Protein AF-A0A7R9BW53-F1 (afdb_monomer_lite)

Sequence (236 aa):
MSRKEDEISQADAEANSGGFPFEAQPAFRPDNIDGVDYWVLTAYFVDPAQVCVGRTSEEFDEFGTGTGLFIVTGPGAMDYDAIPSKQEDAELSEWVYGRCFVSMGEWTIVGTQQWLFGAPRCPKAVIAPDTFKYARERRLPKTPASSGDHFWYRVSPDLDCNEFFPAFLLYNQGELTGFGWAVQGIYESDHVEYPPSFVLNLFMNPVPTCLPGLVDTIGVTTQHIYFNADLFNVIC

Foldseek 3Di:
DDDDPDDQAPVNVCVQLVNQPLVLFFQWDWDADPNGTDTDWDKAQEQLVCLLVDDDPVCCLVAPRHDFIWTARHNDLNRIDTDDQFPVVCVVDQWAWAAWDPPPCVLDDPPPPPPPPSRDPHDDDDDDDDDDDDHDDPPDDDDDAATWGKIAGNDDQADDPSHGHQKIFTDAPGGTFWIKGKGRGDDDDSFKDWDQLVCSNNRGVPDHNPPNVSCVPGTIIMGIGGPDPPSNRHHD

Radius of gyration: 18.38 Å; chains: 1; bounding box: 43×44×42 Å

pLDDT: mean 73.12, std 22.07, range [27.66, 96.0]

Organism: NCBI:txid399045

Secondary structure (DSSP, 8-state):
-PPP-----HHHHHHHTTS--GGG-TT-EEEEETTEEEEE--EESS-HHHHTT---HHHHHHHTT-S--EEE-SSSTT-EEEPPSBHHHHTTTTEEE----TTTT-S----------S----TT---------PPP------------EEEEET--TT--GGG--SEEEEEETTEEEEEEEEEES----TT-B---GGGGGGT-SSPPTTHHHHHHHT-EEEEEEES-S-GGG---

Structure (mmCIF, N/CA/C/O backbone):
data_AF-A0A7R9BW53-F1
#
_entry.id   AF-A0A7R9BW53-F1
#
loop_
_atom_site.group_PDB
_atom_site.id
_atom_site.type_symbol
_atom_site.label_atom_id
_atom_site.label_alt_id
_atom_site.label_comp_id
_atom_site.label_asym_id
_atom_site.label_entity_id
_atom_site.label_seq_id
_atom_site.pdbx_PDB_ins_code
_atom_site.Cartn_x
_atom_site.Cartn_y
_atom_site.Cartn_z
_atom_site.occupancy
_atom_site.B_iso_or_equiv
_atom_site.auth_seq_id
_atom_site.auth_comp_id
_atom_site.auth_asym_id
_atom_site.auth_atom_id
_atom_site.pdbx_PDB_model_num
ATOM 1 N N . MET A 1 1 ? -23.591 -22.043 -12.660 1.00 32.19 1 MET A N 1
ATOM 2 C CA . MET A 1 1 ? -22.360 -22.552 -13.294 1.00 32.19 1 MET A CA 1
ATOM 3 C C . MET A 1 1 ? -21.231 -22.083 -12.399 1.00 32.19 1 MET A C 1
ATOM 5 O O . MET A 1 1 ? -20.971 -20.891 -12.382 1.00 32.19 1 MET A O 1
ATOM 9 N N . SER A 1 2 ? -20.714 -22.950 -11.528 1.00 30.28 2 SER A N 1
ATOM 10 C CA . SER A 1 2 ? -19.665 -22.569 -10.576 1.00 30.28 2 SER A CA 1
ATOM 11 C C . SER A 1 2 ? -18.360 -22.367 -11.339 1.00 30.28 2 SER A C 1
ATOM 13 O O . SER A 1 2 ? -17.872 -23.316 -11.956 1.00 30.28 2 SER A O 1
ATOM 15 N N . ARG A 1 3 ? -17.820 -21.145 -11.318 1.00 32.09 3 ARG A N 1
ATOM 16 C CA . ARG A 1 3 ? -16.419 -20.907 -11.678 1.00 32.09 3 ARG A CA 1
ATOM 17 C C . ARG A 1 3 ? -15.604 -21.697 -10.646 1.00 32.09 3 ARG A C 1
ATOM 19 O O . ARG A 1 3 ? -15.870 -21.563 -9.454 1.00 32.09 3 ARG A O 1
ATOM 26 N N . LYS A 1 4 ? -14.729 -22.598 -11.096 1.00 32.16 4 LYS A N 1
ATOM 27 C CA . LYS A 1 4 ? -13.703 -23.129 -10.200 1.00 32.16 4 LYS A CA 1
ATOM 28 C C . LYS A 1 4 ? -12.760 -21.972 -9.911 1.00 32.16 4 LYS A C 1
ATOM 30 O O . LYS A 1 4 ? -12.360 -21.279 -10.842 1.00 32.16 4 LYS A O 1
ATOM 35 N N . GLU A 1 5 ? -12.463 -21.757 -8.645 1.00 41.81 5 GLU A N 1
ATOM 36 C CA . GLU A 1 5 ? -11.227 -21.092 -8.264 1.00 41.81 5 GLU A CA 1
ATOM 37 C C . GLU A 1 5 ? -10.151 -22.146 -8.531 1.00 41.81 5 GLU A C 1
ATOM 39 O O . GLU A 1 5 ? -10.094 -23.165 -7.843 1.00 41.81 5 GLU A O 1
ATOM 44 N N . ASP A 1 6 ? -9.440 -22.004 -9.650 1.00 46.53 6 ASP A N 1
ATOM 45 C CA . ASP A 1 6 ? -8.357 -22.920 -9.991 1.00 46.53 6 ASP A CA 1
ATOM 46 C C . ASP A 1 6 ? -7.170 -22.593 -9.066 1.00 46.53 6 ASP A C 1
ATOM 48 O O . ASP A 1 6 ? -6.741 -21.443 -8.978 1.00 46.53 6 ASP A O 1
ATOM 52 N N . GLU A 1 7 ? -6.699 -23.595 -8.320 1.00 52.03 7 GLU A N 1
ATOM 53 C CA . GLU A 1 7 ? -5.647 -23.456 -7.304 1.00 52.03 7 GLU A CA 1
ATOM 54 C C . GLU A 1 7 ? -4.339 -22.973 -7.955 1.00 52.03 7 GLU A C 1
ATOM 56 O O . GLU A 1 7 ? -3.686 -23.725 -8.680 1.00 52.03 7 GLU A O 1
ATOM 61 N N . ILE A 1 8 ? -3.948 -21.719 -7.700 1.00 55.69 8 ILE A N 1
ATOM 62 C CA . ILE A 1 8 ? -2.666 -21.165 -8.156 1.00 55.69 8 ILE A CA 1
ATOM 63 C C . ILE A 1 8 ? -1.561 -21.788 -7.302 1.00 55.69 8 ILE A C 1
ATOM 65 O O . ILE A 1 8 ? -1.517 -21.569 -6.091 1.00 55.69 8 ILE A O 1
ATOM 69 N N . SER A 1 9 ? -0.662 -22.566 -7.911 1.00 56.19 9 SER A N 1
ATOM 70 C CA . SER A 1 9 ? 0.441 -23.175 -7.167 1.00 56.19 9 SER A CA 1
ATOM 71 C C . SER A 1 9 ? 1.561 -22.166 -6.897 1.00 56.19 9 SER A C 1
ATOM 73 O O . SER A 1 9 ? 1.724 -21.184 -7.624 1.00 56.19 9 SER A O 1
ATOM 75 N N . GLN A 1 10 ? 2.401 -22.436 -5.892 1.00 56.34 10 GLN A N 1
ATOM 76 C CA . GLN A 1 10 ? 3.596 -21.628 -5.617 1.00 56.34 10 GL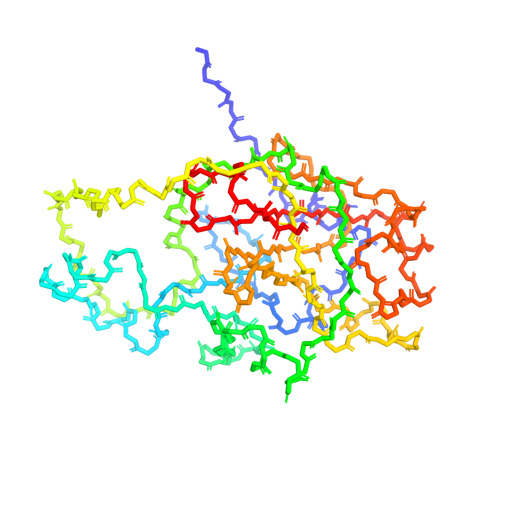N A CA 1
ATOM 77 C C . GLN A 1 10 ? 4.492 -21.473 -6.863 1.00 56.34 10 GLN A C 1
ATOM 79 O O . GLN A 1 10 ? 5.020 -20.393 -7.107 1.00 56.34 10 GLN A O 1
ATOM 84 N N . ALA A 1 11 ? 4.614 -22.518 -7.691 1.00 53.56 11 ALA A N 1
ATOM 85 C CA . ALA A 1 11 ? 5.400 -22.468 -8.924 1.00 53.56 11 ALA A CA 1
ATOM 86 C C . ALA A 1 11 ? 4.791 -21.524 -9.979 1.00 53.56 11 ALA A C 1
ATOM 88 O O . ALA A 1 11 ? 5.530 -20.871 -10.714 1.00 53.56 11 ALA A O 1
ATOM 89 N N . ASP A 1 12 ? 3.460 -21.415 -10.032 1.00 56.41 12 ASP A N 1
ATOM 90 C CA . ASP A 1 12 ? 2.772 -20.453 -10.898 1.00 56.41 12 ASP A CA 1
ATOM 91 C C . ASP A 1 12 ? 2.936 -19.027 -10.354 1.00 56.41 12 ASP A C 1
ATOM 93 O O . ASP A 1 12 ? 3.196 -18.103 -11.119 1.00 56.41 12 ASP A O 1
ATOM 97 N N . ALA A 1 13 ? 2.871 -18.839 -9.030 1.00 58.91 13 ALA A N 1
ATOM 98 C CA . ALA A 1 13 ? 3.135 -17.551 -8.389 1.00 58.91 13 ALA A CA 1
ATOM 99 C C . ALA A 1 13 ? 4.585 -17.070 -8.607 1.00 58.91 13 ALA A C 1
ATOM 101 O O . ALA A 1 13 ? 4.795 -15.896 -8.895 1.00 58.91 13 ALA A O 1
ATOM 102 N N . GLU A 1 14 ? 5.578 -17.962 -8.538 1.00 60.19 14 GLU A N 1
ATOM 103 C CA . GLU A 1 14 ? 6.994 -17.663 -8.813 1.00 60.19 14 GLU A CA 1
ATOM 104 C C . GLU A 1 14 ? 7.270 -17.389 -10.301 1.00 60.19 14 GLU A C 1
ATOM 106 O O . GLU A 1 14 ? 8.070 -16.511 -10.635 1.00 60.19 14 GLU A O 1
ATOM 111 N N . ALA A 1 15 ? 6.588 -18.094 -11.210 1.00 57.28 15 ALA A N 1
ATOM 112 C CA . ALA A 1 15 ? 6.654 -17.811 -12.643 1.00 57.28 15 ALA A CA 1
ATOM 113 C C . ALA A 1 15 ? 6.022 -16.449 -12.982 1.00 57.28 15 ALA A C 1
ATOM 115 O O . ALA A 1 15 ? 6.601 -15.668 -13.739 1.00 57.28 15 ALA A O 1
ATOM 116 N N . ASN A 1 16 ? 4.872 -16.142 -12.376 1.00 59.84 16 ASN A N 1
ATOM 117 C CA . ASN A 1 16 ? 4.137 -14.891 -12.566 1.00 59.84 16 ASN A CA 1
ATOM 118 C C . ASN A 1 16 ? 4.803 -13.688 -11.876 1.00 59.84 16 ASN A C 1
ATOM 120 O O . ASN A 1 16 ? 4.618 -12.559 -12.330 1.00 59.84 16 ASN A O 1
ATOM 124 N N . SER A 1 17 ? 5.608 -13.911 -10.828 1.00 61.62 17 SER A N 1
ATOM 125 C CA . SER A 1 17 ? 6.412 -12.875 -10.160 1.00 61.62 17 SER A CA 1
ATOM 126 C C . SER A 1 17 ? 7.705 -12.515 -10.899 1.00 61.62 17 SER A C 1
ATOM 128 O O . SER A 1 17 ? 8.419 -11.604 -10.482 1.00 61.62 17 SER A O 1
ATOM 130 N N . GLY A 1 18 ? 8.055 -13.247 -11.964 1.00 64.81 18 GLY A N 1
ATOM 131 C CA . GLY A 1 18 ? 9.336 -13.093 -12.654 1.00 64.81 18 GLY A CA 1
ATOM 132 C C . GLY A 1 18 ? 10.552 -13.479 -11.800 1.00 64.81 18 GLY A C 1
ATOM 133 O O . GLY A 1 18 ? 11.666 -13.056 -12.111 1.00 64.81 18 GLY A O 1
ATOM 134 N N . GLY A 1 19 ? 10.357 -14.263 -10.732 1.00 69.88 19 GLY A N 1
ATOM 135 C CA . GLY A 1 19 ? 11.402 -14.598 -9.762 1.00 69.88 19 GLY A CA 1
ATOM 136 C C . GLY A 1 19 ? 11.638 -13.527 -8.690 1.00 69.88 19 GLY A C 1
ATOM 137 O O . GLY A 1 19 ? 12.756 -13.413 -8.187 1.00 69.88 19 GLY A O 1
ATOM 138 N N . PHE A 1 20 ? 10.615 -12.736 -8.347 1.00 76.44 20 PHE A N 1
ATOM 139 C CA . PHE A 1 20 ? 10.688 -11.739 -7.276 1.00 76.44 20 PHE A CA 1
ATOM 140 C C . PHE A 1 20 ? 11.139 -12.361 -5.936 1.00 76.44 20 PHE A C 1
ATOM 142 O O . PHE A 1 20 ? 10.546 -13.353 -5.498 1.00 76.44 20 PHE A O 1
ATOM 149 N N . PRO A 1 21 ? 12.152 -11.798 -5.246 1.00 79.88 21 PRO A N 1
ATOM 150 C CA . PRO A 1 21 ? 12.660 -12.358 -4.000 1.00 79.88 21 PRO A CA 1
ATOM 151 C C . PRO A 1 21 ? 11.761 -11.981 -2.813 1.00 79.88 21 PRO A C 1
ATOM 153 O O . PRO A 1 21 ? 12.104 -11.110 -2.017 1.00 79.88 21 PRO A O 1
ATOM 156 N N . PHE A 1 22 ? 10.624 -12.667 -2.658 1.00 83.38 22 PHE A N 1
ATOM 157 C CA . PHE A 1 22 ? 9.695 -12.458 -1.537 1.00 83.38 22 PHE A CA 1
ATOM 158 C C . PHE A 1 22 ? 10.392 -12.500 -0.162 1.00 83.38 22 PHE A C 1
ATOM 160 O O . PHE A 1 22 ? 10.114 -11.662 0.687 1.00 83.38 22 PHE A O 1
ATOM 167 N N . GLU A 1 23 ? 11.366 -13.400 0.030 1.00 82.19 23 GLU A N 1
ATOM 168 C CA . GLU A 1 23 ? 12.185 -13.493 1.254 1.00 82.19 23 GLU A CA 1
ATOM 169 C C . GLU A 1 23 ? 13.008 -12.229 1.565 1.00 82.19 23 GLU A C 1
ATOM 171 O O . GLU A 1 23 ? 13.341 -11.983 2.725 1.00 82.19 23 GLU A O 1
ATOM 176 N N . ALA A 1 24 ? 13.352 -11.427 0.551 1.00 81.75 24 ALA A N 1
ATOM 177 C CA . ALA A 1 24 ? 14.085 -10.174 0.726 1.00 81.75 24 ALA A CA 1
ATOM 178 C C . ALA A 1 24 ? 13.178 -9.008 1.156 1.00 81.75 24 ALA A C 1
ATOM 180 O O . ALA A 1 24 ? 13.691 -7.979 1.593 1.00 81.75 24 ALA A O 1
ATOM 181 N N . GLN A 1 25 ? 11.851 -9.165 1.066 1.00 85.75 25 GLN A N 1
ATOM 182 C CA . GLN A 1 25 ? 10.865 -8.172 1.483 1.00 85.75 25 GLN A CA 1
ATOM 183 C C . GLN A 1 25 ? 10.149 -8.602 2.774 1.00 85.75 25 GLN A C 1
ATOM 185 O O . GLN A 1 25 ? 9.216 -9.403 2.712 1.00 85.75 25 GLN A O 1
ATOM 190 N N . PRO A 1 26 ? 10.489 -8.024 3.946 1.00 84.81 26 PRO A N 1
ATOM 191 C CA . PRO A 1 26 ? 9.936 -8.448 5.238 1.00 84.81 26 PRO A CA 1
ATOM 192 C C . PRO A 1 26 ? 8.413 -8.307 5.401 1.00 84.81 26 PRO A C 1
ATOM 194 O O . PRO A 1 26 ? 7.851 -8.852 6.351 1.00 84.81 26 PRO A O 1
ATOM 197 N N . ALA A 1 27 ? 7.752 -7.576 4.497 1.00 88.44 27 ALA A N 1
ATOM 198 C CA . ALA A 1 27 ? 6.298 -7.467 4.424 1.00 88.44 27 ALA A CA 1
ATOM 199 C C . ALA A 1 27 ? 5.620 -8.782 3.997 1.00 88.44 27 ALA A C 1
ATOM 201 O O . ALA A 1 27 ? 4.517 -9.080 4.458 1.00 88.44 27 ALA A O 1
ATOM 202 N N . PHE A 1 28 ? 6.269 -9.565 3.125 1.00 88.88 28 PHE A N 1
ATOM 203 C CA . PHE A 1 28 ? 5.760 -10.861 2.688 1.00 88.88 28 PHE A CA 1
ATOM 204 C C . PHE A 1 28 ? 6.102 -11.932 3.717 1.00 88.88 28 PHE A C 1
ATOM 206 O O . PHE A 1 28 ? 7.237 -12.047 4.183 1.00 88.88 28 PHE A O 1
ATOM 213 N N . ARG A 1 29 ? 5.115 -12.760 4.053 1.00 86.25 29 ARG A N 1
ATOM 214 C CA . ARG A 1 29 ? 5.291 -13.891 4.968 1.00 86.25 29 ARG A CA 1
ATOM 215 C C . ARG A 1 29 ? 4.870 -15.191 4.297 1.00 86.25 29 ARG A C 1
ATOM 217 O O . ARG A 1 29 ? 3.878 -15.177 3.572 1.00 86.25 29 ARG A O 1
ATOM 224 N N . PRO A 1 30 ? 5.564 -16.311 4.550 1.00 86.12 30 PRO A N 1
ATOM 225 C CA . PRO A 1 30 ? 5.071 -17.611 4.139 1.00 86.12 30 PRO A CA 1
ATOM 226 C C . PRO A 1 30 ? 3.923 -18.022 5.072 1.00 86.12 30 PRO A C 1
ATOM 228 O O . PRO A 1 30 ? 4.077 -18.003 6.299 1.00 86.12 30 PRO A O 1
ATOM 231 N N . ASP A 1 31 ? 2.790 -18.421 4.506 1.00 83.31 31 ASP A N 1
ATOM 232 C CA . ASP A 1 31 ? 1.700 -19.076 5.234 1.00 83.31 31 ASP A CA 1
ATOM 233 C C . ASP A 1 31 ? 1.175 -20.279 4.443 1.00 83.31 31 ASP A C 1
ATOM 235 O O . ASP A 1 31 ? 1.330 -20.343 3.225 1.00 83.31 31 ASP A O 1
ATOM 239 N N . ASN A 1 32 ? 0.561 -21.241 5.133 1.00 83.94 32 ASN A N 1
ATOM 240 C CA . ASN A 1 32 ? -0.005 -22.437 4.508 1.00 83.94 32 ASN A CA 1
ATOM 241 C C . ASN A 1 32 ? -1.531 -22.396 4.634 1.00 83.94 32 ASN A C 1
ATOM 243 O O . ASN A 1 32 ? -2.068 -22.514 5.739 1.00 83.94 32 ASN A O 1
ATOM 247 N N . ILE A 1 33 ? -2.221 -22.222 3.508 1.00 77.69 33 ILE A N 1
ATOM 248 C CA . ILE A 1 33 ? -3.682 -22.134 3.439 1.00 77.69 33 ILE A CA 1
ATOM 249 C C . ILE A 1 33 ? -4.179 -23.380 2.704 1.00 77.69 33 ILE A C 1
ATOM 251 O O . ILE A 1 33 ? -3.806 -23.635 1.562 1.00 77.69 33 ILE A O 1
ATOM 255 N N . ASP A 1 34 ? -4.969 -24.197 3.405 1.00 85.75 34 ASP A N 1
ATOM 256 C CA . ASP A 1 34 ? -5.530 -25.471 2.929 1.00 85.75 34 ASP A CA 1
ATOM 257 C C . ASP A 1 34 ? -4.513 -26.455 2.305 1.00 85.75 34 ASP A C 1
ATOM 259 O O . ASP A 1 34 ? -4.849 -27.294 1.470 1.00 85.75 34 ASP A O 1
ATOM 263 N N . GLY A 1 35 ? -3.261 -26.417 2.778 1.00 81.94 35 GLY A N 1
ATOM 264 C CA . GLY A 1 35 ? -2.182 -27.296 2.323 1.00 81.94 35 GLY A CA 1
ATOM 265 C C . GLY A 1 35 ? -1.323 -26.722 1.196 1.00 81.94 35 GLY A C 1
ATOM 266 O O . GLY A 1 35 ? -0.336 -27.361 0.833 1.00 81.94 35 GLY A O 1
ATOM 267 N N . VAL A 1 36 ? -1.642 -25.529 0.688 1.00 79.00 36 VAL A N 1
ATOM 268 C CA . VAL A 1 36 ? -0.843 -24.798 -0.305 1.00 79.00 36 VAL A CA 1
ATOM 269 C C . VAL A 1 36 ? -0.054 -23.688 0.392 1.00 79.00 36 VAL A C 1
ATOM 271 O O . VAL A 1 36 ? -0.600 -22.955 1.218 1.00 79.00 36 VAL A O 1
ATOM 274 N N . ASP A 1 37 ? 1.237 -23.581 0.076 1.00 82.50 37 ASP A N 1
ATOM 275 C CA . ASP A 1 37 ? 2.114 -22.527 0.592 1.00 82.50 37 ASP A CA 1
ATOM 276 C C . ASP A 1 37 ? 1.972 -21.246 -0.250 1.00 82.50 37 ASP A C 1
ATOM 278 O O . ASP A 1 37 ? 2.066 -21.278 -1.479 1.00 82.50 37 ASP A O 1
ATOM 282 N N . TYR A 1 38 ? 1.759 -20.115 0.424 1.00 82.56 38 TYR A N 1
ATOM 283 C CA . TYR A 1 38 ? 1.559 -18.793 -0.170 1.00 82.56 38 TYR A CA 1
ATOM 284 C C . TYR A 1 38 ? 2.486 -17.751 0.455 1.00 82.56 38 TYR A C 1
ATOM 286 O O . TYR A 1 38 ? 2.777 -17.792 1.651 1.00 82.56 38 TYR A O 1
ATOM 294 N N . TRP A 1 39 ? 2.857 -16.745 -0.338 1.00 86.25 39 TRP A N 1
ATOM 295 C CA . TRP A 1 39 ? 3.400 -15.485 0.166 1.00 86.25 39 TRP A CA 1
ATOM 296 C C . TRP A 1 39 ? 2.255 -14.507 0.424 1.00 86.25 39 TRP A C 1
ATOM 298 O O . TRP A 1 39 ? 1.584 -14.071 -0.510 1.00 86.25 39 TRP A O 1
ATOM 308 N N . VAL A 1 40 ? 2.023 -14.168 1.692 1.00 86.75 40 VAL A N 1
ATOM 309 C CA . VAL A 1 40 ? 0.925 -13.291 2.116 1.00 86.75 40 VAL A CA 1
ATOM 310 C C . VAL A 1 40 ? 1.432 -11.913 2.529 1.00 86.75 40 VAL A C 1
ATOM 312 O O . VAL A 1 40 ? 2.448 -11.785 3.215 1.00 86.75 40 VAL A O 1
ATOM 315 N N . LEU A 1 41 ? 0.680 -10.883 2.140 1.00 90.38 41 LEU A N 1
ATOM 316 C CA . LEU A 1 41 ? 0.729 -9.546 2.731 1.00 90.38 41 LEU A CA 1
ATOM 317 C C . LEU A 1 41 ? -0.410 -9.429 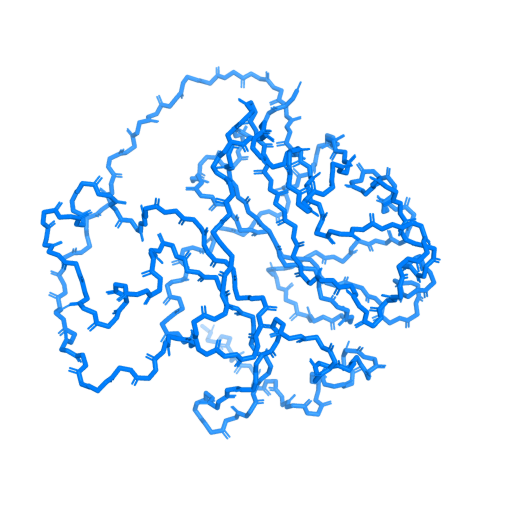3.742 1.00 90.38 41 LEU A C 1
ATOM 319 O O . LEU A 1 41 ? -1.476 -10.017 3.555 1.00 90.38 41 LEU A O 1
ATOM 323 N N . THR A 1 42 ? -0.204 -8.690 4.830 1.00 90.69 42 THR A N 1
ATOM 324 C CA . THR A 1 42 ? -1.211 -8.575 5.893 1.00 90.69 42 THR A CA 1
ATOM 325 C C . THR A 1 42 ? -1.421 -7.126 6.306 1.00 90.69 42 THR A C 1
ATOM 327 O O . THR A 1 42 ? -0.484 -6.424 6.688 1.00 90.69 42 THR A O 1
ATOM 330 N N . ALA A 1 43 ? -2.686 -6.713 6.269 1.00 92.62 43 ALA A N 1
ATOM 331 C CA . ALA A 1 43 ? -3.178 -5.472 6.841 1.00 92.62 43 ALA A CA 1
ATOM 332 C C . ALA A 1 43 ? -4.244 -5.798 7.895 1.00 92.62 43 ALA A C 1
ATOM 334 O O . ALA A 1 43 ? -5.107 -6.649 7.672 1.00 92.62 43 ALA A O 1
ATOM 335 N N . TYR A 1 44 ? -4.202 -5.111 9.032 1.00 91.56 44 TYR A N 1
ATOM 336 C CA . TYR A 1 44 ? -5.191 -5.219 10.097 1.00 91.56 44 TYR A CA 1
ATOM 337 C C . TYR A 1 44 ? -5.982 -3.920 10.211 1.00 91.56 44 TYR A C 1
ATOM 339 O O . TYR A 1 44 ? -5.418 -2.830 10.159 1.00 91.56 44 TYR A O 1
ATOM 347 N N . PHE A 1 45 ? -7.289 -4.047 10.436 1.00 90.69 45 PHE A N 1
ATOM 348 C CA . PHE A 1 45 ? -8.180 -2.910 10.696 1.00 90.69 45 PHE A CA 1
ATOM 349 C C . PHE A 1 45 ? -8.343 -2.596 12.193 1.00 90.69 45 PHE A C 1
ATOM 351 O O . PHE A 1 45 ? -8.976 -1.621 12.584 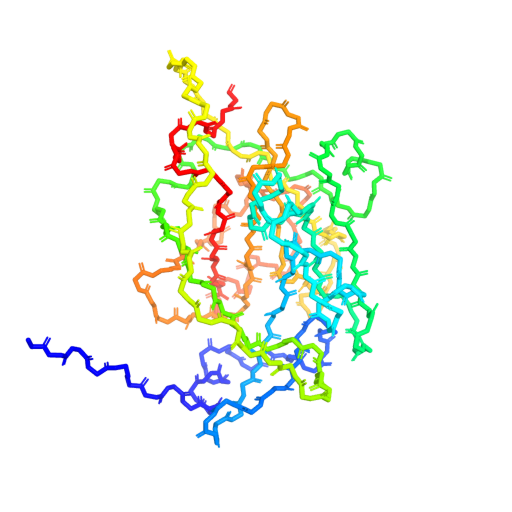1.00 90.69 45 PHE A O 1
ATOM 358 N N . VAL A 1 46 ? -7.766 -3.423 13.059 1.00 89.81 46 VAL A N 1
ATOM 359 C CA . VAL A 1 46 ? -7.684 -3.229 14.511 1.00 89.81 46 VAL A CA 1
ATOM 360 C C . VAL A 1 46 ? -6.232 -3.414 14.929 1.00 89.81 46 VAL A C 1
ATOM 362 O O . VAL A 1 46 ? -5.484 -4.077 14.213 1.00 89.81 46 VAL A O 1
ATOM 365 N N . ASP A 1 47 ? -5.844 -2.870 16.082 1.00 89.19 47 ASP A N 1
ATOM 366 C CA . ASP A 1 47 ? -4.510 -3.105 16.644 1.00 89.19 47 ASP A CA 1
ATOM 367 C C . ASP A 1 47 ? -4.245 -4.627 16.729 1.00 89.19 47 ASP A C 1
ATOM 369 O O . ASP A 1 47 ? -5.023 -5.337 17.382 1.00 89.19 47 ASP A O 1
ATOM 373 N N . PRO A 1 48 ? -3.185 -5.153 16.085 1.00 89.19 48 PRO A N 1
ATOM 374 C CA . PRO A 1 48 ? -2.829 -6.571 16.123 1.00 89.19 48 PRO A CA 1
ATOM 375 C C . PRO A 1 48 ? -2.721 -7.149 17.540 1.00 89.19 48 PRO A C 1
ATOM 377 O O . PRO A 1 48 ? -3.043 -8.321 17.744 1.00 89.19 48 PRO A O 1
ATOM 380 N N . ALA A 1 49 ? -2.379 -6.329 18.542 1.00 86.25 49 ALA A N 1
ATOM 381 C CA . ALA A 1 49 ? -2.373 -6.735 19.948 1.00 86.25 49 ALA A CA 1
ATOM 382 C C . ALA A 1 49 ? -3.763 -7.157 20.475 1.00 86.25 49 ALA A C 1
ATOM 384 O O . ALA A 1 49 ? -3.853 -7.975 21.392 1.00 86.25 49 ALA A O 1
ATOM 385 N N . GLN A 1 50 ? -4.849 -6.638 19.889 1.00 84.06 50 GLN A N 1
ATOM 386 C CA . GLN A 1 50 ? -6.233 -6.950 20.265 1.00 84.06 50 GLN A CA 1
ATOM 387 C C . GLN A 1 50 ? -6.831 -8.127 19.480 1.00 84.06 50 GLN A C 1
ATOM 389 O O . GLN A 1 50 ? -7.835 -8.693 19.909 1.00 84.06 50 GLN A O 1
ATOM 394 N N . VAL A 1 51 ? -6.225 -8.554 18.364 1.00 83.44 51 VAL A N 1
ATOM 395 C CA . VAL A 1 51 ? -6.797 -9.588 17.472 1.00 83.44 51 VAL A CA 1
ATOM 396 C C . VAL A 1 51 ? -7.066 -10.908 18.205 1.00 83.44 51 VAL A C 1
ATOM 398 O O . VAL A 1 51 ? -8.124 -11.504 18.016 1.00 83.44 51 VAL A O 1
ATOM 401 N N . CYS A 1 52 ? -6.163 -11.339 19.094 1.00 80.25 52 CYS A N 1
ATOM 402 C CA . CYS A 1 52 ? -6.364 -12.548 19.905 1.00 80.25 52 CYS A CA 1
ATOM 403 C C . CYS A 1 52 ? -7.186 -12.335 21.188 1.00 80.25 52 CYS A C 1
ATOM 405 O O . CYS A 1 52 ? -7.565 -13.319 21.822 1.00 80.25 52 CYS A O 1
ATOM 407 N N . VAL A 1 53 ? -7.442 -11.086 21.590 1.00 86.88 53 VAL A N 1
ATOM 408 C CA . VAL A 1 53 ? -8.308 -10.751 22.736 1.00 86.88 53 VAL A CA 1
ATOM 409 C C . VAL A 1 53 ? -9.774 -10.707 22.295 1.00 86.88 53 VAL A C 1
ATOM 411 O O . VAL A 1 53 ? -10.658 -11.144 23.031 1.00 86.88 53 VAL A O 1
ATOM 414 N N . GLY A 1 54 ? -10.019 -10.249 21.064 1.00 81.31 54 GLY A N 1
ATOM 415 C CA . GLY A 1 54 ? -11.350 -9.990 20.527 1.00 81.31 54 GLY A CA 1
ATOM 416 C C . GLY A 1 54 ? -11.877 -8.609 20.925 1.00 81.31 54 GLY A C 1
ATOM 417 O O . GLY A 1 54 ? -11.204 -7.837 21.602 1.00 81.31 54 GLY A O 1
ATOM 418 N N . ARG A 1 55 ? -13.098 -8.298 20.482 1.00 83.56 55 ARG A N 1
ATOM 419 C CA . ARG A 1 55 ? -13.830 -7.071 20.832 1.00 83.56 55 ARG A CA 1
ATOM 420 C C . ARG A 1 55 ? -15.187 -7.428 21.426 1.00 83.56 55 ARG A C 1
ATOM 422 O O . ARG A 1 55 ? -15.780 -8.441 21.054 1.00 83.56 55 ARG A O 1
ATOM 429 N N . THR A 1 56 ? -15.677 -6.592 22.331 1.00 88.94 56 THR A N 1
ATOM 430 C CA . THR A 1 56 ? -17.056 -6.641 22.829 1.00 88.94 56 THR A CA 1
ATOM 431 C C . THR A 1 56 ? -18.055 -6.258 21.734 1.00 88.94 56 THR A C 1
ATOM 433 O O . THR A 1 56 ? -17.703 -5.656 20.715 1.00 88.94 56 THR A O 1
ATOM 436 N N . SER A 1 57 ? -19.329 -6.596 21.944 1.00 87.94 57 SER A N 1
ATOM 437 C CA . SER A 1 57 ? -20.412 -6.201 21.036 1.00 87.94 57 SER A CA 1
ATOM 438 C C . SER A 1 57 ? -20.571 -4.681 20.976 1.00 87.94 57 SER A C 1
ATOM 440 O O . SER A 1 57 ? -20.877 -4.140 19.921 1.00 87.94 57 SER A O 1
ATOM 442 N N . GLU A 1 58 ? -20.332 -3.996 22.093 1.00 88.50 58 GLU A N 1
ATOM 443 C CA . GLU A 1 58 ? -20.351 -2.542 22.216 1.00 88.50 58 GLU A CA 1
ATOM 444 C C . GLU A 1 58 ? -19.224 -1.892 21.397 1.00 88.50 58 GLU A C 1
ATOM 446 O O . GLU A 1 58 ? -19.495 -0.999 20.599 1.00 88.50 58 GLU A O 1
ATOM 451 N N . GLU A 1 59 ? -17.985 -2.388 21.500 1.00 83.50 59 GLU A N 1
ATOM 452 C CA . GLU A 1 59 ? -16.854 -1.918 20.678 1.00 83.50 59 GLU A CA 1
ATOM 453 C C . GLU A 1 59 ? -17.046 -2.224 19.182 1.00 83.50 59 GLU A C 1
ATOM 455 O O . GLU A 1 59 ? -16.547 -1.493 18.324 1.00 83.50 59 GLU A O 1
ATOM 460 N N . PHE A 1 60 ? -17.760 -3.299 18.835 1.00 83.44 60 PHE A N 1
ATOM 461 C CA . PHE A 1 60 ? -18.131 -3.569 17.446 1.00 83.44 60 PHE A CA 1
ATOM 462 C C . PHE A 1 60 ? -19.243 -2.630 16.949 1.00 83.44 60 PHE A C 1
ATOM 464 O O . PHE A 1 60 ? -19.131 -2.096 15.849 1.00 83.44 60 PHE A O 1
ATOM 471 N N . ASP A 1 61 ? -20.292 -2.389 17.744 1.00 83.94 61 ASP A N 1
ATOM 472 C CA . ASP A 1 61 ? -21.371 -1.450 17.397 1.00 83.94 61 ASP A CA 1
ATOM 473 C C . ASP A 1 61 ? -20.854 0.017 17.335 1.00 83.94 61 ASP A C 1
ATOM 475 O O . ASP A 1 61 ? -21.417 0.820 16.585 1.00 83.94 61 ASP A O 1
ATOM 479 N N . GLU A 1 62 ? -19.783 0.373 18.066 1.00 85.06 62 GLU A N 1
ATOM 480 C CA . GLU A 1 62 ? -19.137 1.701 18.035 1.00 85.06 62 GLU A CA 1
ATOM 481 C C . GLU A 1 62 ? -18.122 1.866 16.886 1.00 85.06 62 GLU A C 1
ATOM 483 O O . GLU A 1 62 ? -18.218 2.829 16.121 1.00 85.06 62 GLU A O 1
ATOM 488 N N . PHE A 1 63 ? -17.169 0.936 16.738 1.00 79.31 63 PHE A N 1
ATOM 489 C CA . PHE A 1 63 ? -16.044 1.060 15.793 1.00 79.31 63 PHE A CA 1
ATOM 490 C C . PHE A 1 63 ? -16.213 0.240 14.500 1.00 79.31 63 PHE A C 1
ATOM 492 O O . PHE A 1 63 ? -15.391 0.318 13.591 1.00 79.31 63 PHE A O 1
ATOM 499 N N . GLY A 1 64 ? -17.271 -0.564 14.370 1.00 83.12 64 GLY A N 1
ATOM 500 C CA . GLY A 1 64 ? -17.543 -1.342 13.160 1.00 83.12 64 GLY A CA 1
ATOM 501 C C . GLY A 1 64 ? -16.423 -2.333 12.831 1.00 83.12 64 GLY A C 1
ATOM 502 O O . GLY A 1 64 ? -16.005 -3.132 13.672 1.00 83.12 64 GLY A O 1
ATOM 503 N N . THR A 1 65 ? -15.913 -2.300 11.601 1.00 77.06 65 THR A N 1
ATOM 504 C CA . THR A 1 65 ? -14.842 -3.199 11.141 1.00 77.06 65 THR A CA 1
ATOM 505 C C . THR A 1 65 ? -13.475 -2.908 11.761 1.00 77.06 65 THR A C 1
ATOM 507 O O . THR A 1 65 ? -12.664 -3.833 11.819 1.00 77.06 65 THR A O 1
ATOM 510 N N . GLY A 1 66 ? -13.212 -1.694 12.263 1.00 84.31 66 GLY A N 1
ATOM 511 C CA . GLY A 1 66 ? -11.861 -1.320 12.671 1.00 84.31 66 GLY A CA 1
ATOM 512 C C . GLY A 1 66 ? -11.690 0.025 13.378 1.00 84.31 66 GLY A C 1
ATOM 513 O O . GLY A 1 66 ? -12.554 0.892 13.335 1.00 84.31 66 GLY A O 1
ATOM 514 N N . THR A 1 67 ? -10.535 0.190 14.019 1.00 85.44 67 THR A N 1
ATOM 515 C CA . THR A 1 67 ? -10.099 1.409 14.723 1.00 85.44 67 THR A CA 1
ATOM 516 C C . THR A 1 67 ? -8.918 2.116 14.048 1.00 85.44 67 THR A C 1
ATOM 518 O O . THR A 1 67 ? -8.562 3.217 14.461 1.00 85.44 67 THR A O 1
ATOM 521 N N . GLY A 1 68 ? -8.315 1.518 13.017 1.00 90.56 68 GLY A N 1
ATOM 522 C CA . GLY A 1 68 ? -7.200 2.088 12.257 1.00 90.56 68 GLY A CA 1
ATOM 523 C C . GLY A 1 68 ? -6.799 1.191 11.085 1.00 90.56 68 GLY A C 1
ATOM 524 O O . GLY A 1 68 ? -7.511 0.243 10.764 1.00 90.56 68 GLY A O 1
ATOM 525 N N . LEU A 1 69 ? -5.653 1.470 10.467 1.00 93.12 69 LEU A N 1
ATOM 526 C CA . LEU A 1 69 ? -4.980 0.563 9.536 1.00 93.12 69 LEU A CA 1
ATOM 527 C C . LEU A 1 69 ? -3.583 0.268 10.090 1.00 93.12 69 LEU A C 1
ATOM 529 O O . LEU A 1 69 ? -2.865 1.188 10.472 1.00 93.12 69 LEU A O 1
ATOM 533 N N . PHE A 1 70 ? -3.196 -1.002 10.114 1.00 93.94 70 PHE A N 1
ATOM 534 C CA . PHE A 1 70 ? -1.865 -1.450 10.516 1.00 93.94 70 PHE A CA 1
ATOM 535 C C . PHE A 1 70 ? -1.334 -2.391 9.439 1.00 93.94 70 PHE A C 1
ATOM 537 O O . PHE A 1 70 ? -2.000 -3.378 9.125 1.00 93.94 70 PHE A O 1
ATOM 544 N N . ILE A 1 71 ? -0.169 -2.105 8.863 1.00 93.19 71 ILE A N 1
ATOM 545 C CA . ILE A 1 71 ? 0.438 -2.944 7.818 1.00 93.19 71 ILE A CA 1
ATOM 546 C C . ILE A 1 71 ? 1.638 -3.678 8.414 1.00 93.19 71 ILE A C 1
ATOM 548 O O . ILE A 1 71 ? 2.418 -3.090 9.158 1.00 93.19 71 ILE A O 1
ATOM 552 N N . VAL A 1 72 ? 1.781 -4.965 8.101 1.00 90.81 72 VAL A N 1
ATOM 553 C CA . VAL A 1 72 ? 2.972 -5.750 8.451 1.00 90.81 72 VAL A CA 1
ATOM 554 C C . VAL A 1 72 ? 4.196 -5.227 7.697 1.00 90.81 72 VAL A C 1
ATOM 556 O O . VAL A 1 72 ? 4.183 -5.156 6.469 1.00 90.81 72 VAL A O 1
ATOM 559 N N . THR A 1 73 ? 5.262 -4.900 8.430 1.00 87.88 73 THR A N 1
ATOM 560 C CA . THR A 1 73 ? 6.495 -4.315 7.872 1.00 87.88 73 THR A CA 1
ATOM 561 C C . THR A 1 73 ? 7.770 -5.087 8.216 1.00 87.88 73 THR A C 1
ATOM 563 O O . THR A 1 73 ? 8.813 -4.825 7.620 1.00 87.88 73 THR A O 1
ATOM 566 N N . GLY A 1 74 ? 7.701 -6.077 9.115 1.00 83.19 74 GLY A N 1
ATOM 567 C CA . GLY A 1 74 ? 8.837 -6.928 9.486 1.00 83.19 74 GLY A CA 1
ATOM 568 C C . GLY A 1 74 ? 8.497 -8.419 9.635 1.00 83.19 74 GLY A C 1
ATOM 569 O O . GLY A 1 74 ? 7.334 -8.818 9.519 1.00 83.19 74 GLY A O 1
ATOM 570 N N . PRO A 1 75 ? 9.498 -9.273 9.918 1.00 75.44 75 PRO A N 1
ATOM 571 C CA . PRO A 1 75 ? 9.326 -10.727 9.974 1.00 75.44 75 PRO A CA 1
ATOM 572 C C . PRO A 1 75 ? 8.655 -11.232 11.267 1.00 75.44 75 PRO A C 1
ATOM 574 O O . PRO A 1 75 ? 8.111 -12.337 11.293 1.00 75.44 75 PRO A O 1
ATOM 577 N N . GLY A 1 76 ? 8.701 -10.468 12.361 1.00 74.50 76 GLY A N 1
ATOM 578 C CA . GLY A 1 76 ? 8.128 -10.828 13.657 1.00 74.50 76 GLY A CA 1
ATOM 579 C C . GLY A 1 76 ? 6.614 -10.623 13.715 1.00 74.50 76 GLY A C 1
ATOM 580 O O . GLY A 1 76 ? 6.071 -9.686 13.145 1.00 74.50 76 GLY A O 1
ATOM 581 N N . ALA A 1 77 ? 5.891 -11.473 14.450 1.00 67.06 77 ALA A N 1
ATOM 582 C CA . ALA A 1 77 ? 4.419 -11.448 14.486 1.00 67.06 77 ALA A CA 1
ATOM 583 C C . ALA A 1 77 ? 3.793 -10.094 14.902 1.00 67.06 77 ALA A C 1
ATOM 585 O O . ALA A 1 77 ? 2.638 -9.853 14.566 1.00 67.06 77 ALA A O 1
ATOM 586 N N . MET A 1 78 ? 4.555 -9.232 15.587 1.00 77.50 78 MET A N 1
ATOM 587 C CA . MET A 1 78 ? 4.161 -7.887 16.033 1.00 77.50 78 MET A CA 1
ATOM 588 C C . MET A 1 78 ? 4.929 -6.759 15.313 1.00 77.50 78 MET A C 1
ATOM 590 O O . MET A 1 78 ? 4.889 -5.617 15.756 1.00 77.50 78 MET A O 1
ATOM 594 N N . ASP A 1 79 ? 5.619 -7.066 14.213 1.00 88.06 79 ASP A N 1
ATOM 595 C CA . ASP A 1 79 ? 6.339 -6.086 13.397 1.00 88.06 79 ASP A CA 1
ATOM 596 C C . ASP A 1 79 ? 5.360 -5.485 12.374 1.00 88.06 79 ASP A C 1
ATOM 598 O O . ASP A 1 79 ? 5.217 -5.970 11.244 1.00 88.06 79 ASP A O 1
ATOM 602 N N . TYR A 1 80 ? 4.620 -4.474 12.823 1.00 90.50 80 TYR A N 1
ATOM 603 C CA . TYR A 1 80 ? 3.648 -3.724 12.036 1.00 90.50 80 TYR A CA 1
ATOM 604 C C . TYR A 1 80 ? 3.754 -2.232 12.325 1.00 90.50 80 TYR A C 1
ATOM 606 O O . TYR A 1 80 ? 4.002 -1.826 13.461 1.00 90.50 80 TYR A O 1
ATOM 614 N N . ASP A 1 81 ? 3.456 -1.426 11.313 1.00 91.56 81 ASP A N 1
ATOM 615 C CA . ASP A 1 81 ? 3.362 0.019 11.444 1.00 91.56 81 ASP A CA 1
ATOM 616 C C . ASP A 1 81 ? 1.901 0.464 11.456 1.00 91.56 81 ASP A C 1
ATOM 618 O O . ASP A 1 81 ? 1.082 0.044 10.631 1.00 91.56 81 ASP A O 1
ATOM 622 N N . ALA A 1 82 ? 1.571 1.323 12.422 1.00 94.44 82 ALA A N 1
ATOM 623 C CA . ALA A 1 82 ? 0.291 2.012 12.476 1.00 94.44 82 ALA A CA 1
ATOM 624 C C . ALA A 1 82 ? 0.271 3.091 11.390 1.00 94.44 82 ALA A C 1
ATOM 626 O O . ALA A 1 82 ? 1.072 4.026 11.411 1.00 94.44 82 ALA A O 1
ATOM 627 N N . ILE A 1 83 ? -0.644 2.958 10.436 1.00 95.44 83 ILE A N 1
ATOM 628 C CA . ILE A 1 83 ? -0.745 3.886 9.320 1.00 95.44 83 ILE A CA 1
ATOM 629 C C . ILE A 1 83 ? -1.404 5.189 9.791 1.00 95.44 83 ILE A C 1
ATOM 631 O O . ILE A 1 83 ? -2.462 5.135 10.431 1.00 95.44 83 ILE A O 1
ATOM 635 N N . PRO A 1 84 ? -0.824 6.363 9.474 1.00 94.25 84 PRO A N 1
ATOM 636 C CA . PRO A 1 84 ? -1.420 7.640 9.834 1.00 94.25 84 PRO A CA 1
ATOM 637 C C . PRO A 1 84 ? -2.844 7.788 9.287 1.00 94.25 84 PRO A C 1
ATOM 639 O O . PRO A 1 84 ? -3.114 7.539 8.118 1.00 94.25 84 PRO A O 1
ATOM 642 N N . SER A 1 85 ? -3.785 8.215 10.132 1.00 90.69 85 SER A N 1
ATOM 643 C CA . SER A 1 85 ? -5.148 8.517 9.659 1.00 90.69 85 SER A CA 1
ATOM 644 C C . SER A 1 85 ? -5.230 9.861 8.925 1.00 90.69 85 SER A C 1
ATOM 646 O O . SER A 1 85 ? -6.164 10.078 8.153 1.00 90.69 85 SER A O 1
ATOM 648 N N . LYS A 1 86 ? -4.247 10.745 9.151 1.00 89.31 86 LYS A N 1
ATOM 649 C CA . LYS A 1 86 ? -4.134 12.071 8.543 1.00 89.31 86 LYS A CA 1
ATOM 650 C C . LYS A 1 86 ? -2.970 12.139 7.567 1.00 89.31 86 LYS A C 1
ATOM 652 O O . LYS A 1 86 ? -1.891 11.615 7.831 1.00 89.31 86 LYS A O 1
ATOM 657 N N . GLN A 1 87 ? -3.181 12.873 6.483 1.00 87.50 87 GLN A N 1
ATOM 658 C CA . GLN A 1 87 ? -2.158 13.161 5.482 1.00 87.50 87 GLN A CA 1
ATOM 659 C C . GLN A 1 87 ? -0.985 13.963 6.066 1.00 87.50 87 GLN A C 1
ATOM 661 O O . GLN A 1 87 ? 0.164 13.650 5.777 1.00 87.50 87 GLN A O 1
ATOM 666 N N . GLU A 1 88 ? -1.259 14.939 6.938 1.00 90.25 88 GLU A N 1
ATOM 667 C CA . GLU A 1 88 ? -0.218 15.757 7.585 1.00 90.25 88 GLU A CA 1
ATOM 668 C C . GLU A 1 88 ? 0.743 14.920 8.449 1.00 90.25 88 GLU A C 1
ATOM 670 O O . GLU A 1 88 ? 1.944 15.177 8.467 1.00 90.25 88 GLU A O 1
ATOM 675 N N . ASP A 1 89 ? 0.242 13.864 9.096 1.00 92.94 89 ASP A N 1
ATOM 676 C CA . ASP A 1 89 ? 1.060 12.916 9.856 1.00 92.94 89 ASP A CA 1
ATOM 677 C C . ASP A 1 89 ? 1.869 11.990 8.922 1.00 92.94 89 ASP A C 1
ATOM 679 O O . ASP A 1 89 ? 3.001 11.618 9.238 1.00 92.94 89 ASP A O 1
ATOM 683 N N . ALA A 1 90 ? 1.323 11.638 7.751 1.00 91.12 90 ALA A N 1
ATOM 684 C CA . ALA A 1 90 ? 2.028 10.857 6.734 1.00 91.12 90 ALA A CA 1
ATOM 685 C C . ALA A 1 90 ? 3.189 11.642 6.103 1.00 91.12 90 ALA A C 1
ATOM 687 O O . ALA A 1 90 ? 4.283 11.098 5.969 1.00 91.12 90 ALA A O 1
ATOM 688 N N . GLU A 1 91 ? 2.992 12.929 5.808 1.00 89.31 91 GLU A N 1
ATOM 689 C CA . GLU A 1 91 ? 4.025 13.849 5.298 1.00 89.31 91 GLU A CA 1
ATOM 690 C C . GLU A 1 91 ? 5.196 14.061 6.281 1.00 89.31 91 GLU A C 1
ATOM 692 O O . GLU A 1 91 ? 6.282 14.477 5.874 1.00 89.31 91 GLU A O 1
ATOM 697 N N . LEU A 1 92 ? 5.001 13.745 7.567 1.00 89.19 92 LEU A N 1
ATOM 698 C CA . LEU A 1 92 ? 6.023 13.784 8.622 1.00 89.19 92 LEU A CA 1
ATOM 699 C C . LEU A 1 92 ? 6.691 12.419 8.889 1.00 89.19 92 LEU A C 1
ATOM 701 O O . LEU A 1 92 ? 7.481 12.297 9.828 1.00 89.19 92 LEU A O 1
ATOM 705 N N . SER A 1 93 ? 6.378 11.398 8.088 1.00 91.50 93 SER A N 1
ATOM 706 C CA . SER A 1 93 ? 6.793 10.004 8.292 1.00 91.50 93 SER A CA 1
ATOM 707 C C . SER A 1 93 ? 7.693 9.476 7.159 1.00 91.50 93 SER A C 1
ATOM 709 O O . SER A 1 93 ? 8.219 10.236 6.350 1.00 91.50 93 SER A O 1
ATOM 711 N N . GLU A 1 94 ? 7.885 8.156 7.092 1.00 92.75 94 GLU A N 1
ATOM 712 C CA . GLU A 1 94 ? 8.598 7.490 5.991 1.00 92.75 94 GLU A CA 1
ATOM 713 C C . GLU A 1 94 ? 7.752 7.330 4.706 1.00 92.75 94 GLU A C 1
ATOM 715 O O . GLU A 1 94 ? 8.243 6.836 3.687 1.00 92.75 94 GLU A O 1
ATOM 720 N N . TRP A 1 95 ? 6.486 7.756 4.727 1.00 93.81 95 TRP A N 1
ATOM 721 C CA . TRP A 1 95 ? 5.592 7.768 3.571 1.00 93.81 95 TRP A CA 1
ATOM 722 C C . TRP A 1 95 ? 5.840 9.002 2.690 1.00 93.81 95 TRP A C 1
ATOM 724 O O . TRP A 1 95 ? 5.604 10.139 3.090 1.00 93.81 95 TRP A O 1
ATOM 734 N N . VAL A 1 96 ? 6.300 8.781 1.459 1.00 94.25 96 VAL A N 1
ATOM 735 C CA . VAL A 1 96 ? 6.673 9.838 0.509 1.00 94.25 96 VAL A CA 1
ATOM 736 C C . VAL A 1 96 ? 5.483 10.203 -0.376 1.00 94.25 96 VAL A C 1
ATOM 738 O O . VAL A 1 96 ? 4.895 9.330 -1.018 1.00 94.25 96 VAL A O 1
ATOM 741 N N . TYR A 1 97 ? 5.157 11.497 -0.447 1.00 91.88 97 TYR A N 1
ATOM 742 C CA . TYR A 1 97 ? 4.111 12.021 -1.326 1.00 91.88 97 TYR A CA 1
ATOM 743 C C . TYR A 1 97 ? 4.416 11.737 -2.802 1.00 91.88 97 TYR A C 1
ATOM 745 O O . TYR A 1 97 ? 5.353 12.295 -3.372 1.00 91.88 97 TYR A O 1
ATOM 753 N N . GLY A 1 98 ? 3.580 10.909 -3.426 1.00 87.25 98 GLY A N 1
ATOM 754 C CA . GLY A 1 98 ? 3.554 10.662 -4.857 1.00 87.25 98 GLY A CA 1
ATOM 755 C C . GLY A 1 98 ? 2.864 11.802 -5.603 1.00 87.25 98 GLY A C 1
ATOM 756 O O . GLY A 1 98 ? 3.443 12.875 -5.785 1.00 87.25 98 GLY A O 1
ATOM 757 N N . ARG A 1 99 ? 1.646 11.557 -6.102 1.00 81.50 99 ARG A N 1
ATOM 758 C CA . ARG A 1 99 ? 0.795 12.557 -6.777 1.00 81.50 99 ARG A CA 1
ATOM 759 C C . ARG A 1 99 ? -0.695 12.214 -6.669 1.00 81.50 99 ARG A C 1
ATOM 761 O O . ARG A 1 99 ? -1.047 11.040 -6.603 1.00 81.50 99 ARG A O 1
ATOM 768 N N . CYS A 1 100 ? -1.548 13.235 -6.780 1.00 71.62 100 CYS A N 1
ATOM 769 C CA . CYS A 1 100 ? -2.955 13.101 -7.180 1.00 71.62 100 CYS A CA 1
ATOM 770 C C . CYS A 1 100 ? -3.056 12.996 -8.718 1.00 71.62 100 CYS A C 1
ATOM 772 O O . CYS A 1 100 ? -2.471 13.828 -9.421 1.00 71.62 100 CYS A O 1
ATOM 774 N N . PHE A 1 101 ? -3.842 12.054 -9.262 1.00 61.78 101 PHE A N 1
ATOM 775 C CA . PHE A 1 101 ? -4.274 12.102 -10.668 1.00 61.78 101 PHE A CA 1
ATOM 776 C C . PHE A 1 101 ? -5.760 11.756 -10.853 1.00 61.78 101 PHE A C 1
ATOM 778 O O . PHE A 1 101 ? -6.344 10.961 -10.120 1.00 61.78 101 PHE A O 1
ATOM 785 N N . VAL A 1 102 ? -6.382 12.401 -11.842 1.00 51.97 102 VAL A N 1
ATOM 786 C CA . VAL A 1 102 ? -7.812 12.267 -12.168 1.00 51.97 102 VAL A CA 1
ATOM 787 C C . VAL A 1 102 ? -8.075 10.930 -12.878 1.00 51.97 102 VAL A C 1
ATOM 789 O O . VAL A 1 102 ? -7.250 10.509 -13.679 1.00 51.97 102 VAL A O 1
ATOM 792 N N . SER A 1 103 ? -9.240 10.317 -12.620 1.00 51.22 103 SER A N 1
ATOM 793 C CA . SER A 1 103 ? -9.687 8.977 -13.080 1.00 51.22 103 SER A CA 1
ATOM 794 C C . SER A 1 103 ? -8.989 7.764 -12.444 1.00 51.22 103 SER A C 1
ATOM 796 O O . SER A 1 103 ? -9.112 6.639 -12.926 1.00 51.22 103 SER A O 1
ATOM 798 N N . MET A 1 104 ? -8.270 7.970 -11.345 1.00 53.06 104 MET A N 1
ATOM 799 C CA . MET A 1 104 ? -7.668 6.903 -10.554 1.00 53.06 104 MET A CA 1
ATOM 800 C C . MET A 1 104 ? -8.723 6.189 -9.688 1.00 53.06 104 MET A C 1
ATOM 802 O O . MET A 1 104 ? -9.507 6.851 -9.010 1.00 53.06 104 MET A O 1
ATOM 806 N N . GLY A 1 105 ? -8.746 4.851 -9.698 1.00 43.44 105 GLY A N 1
ATOM 807 C CA . GLY A 1 105 ? -9.719 4.048 -8.941 1.00 43.44 105 GLY A CA 1
ATOM 808 C C . GLY A 1 105 ? -11.049 3.761 -9.653 1.00 43.44 105 GLY A C 1
ATOM 809 O O . GLY A 1 105 ? -11.932 3.149 -9.054 1.00 43.44 105 GLY A O 1
ATOM 810 N N . GLU A 1 106 ? -11.207 4.153 -10.925 1.00 38.47 106 GLU A N 1
ATOM 811 C CA . GLU A 1 106 ? -12.418 3.878 -11.727 1.00 38.47 106 GLU A CA 1
ATOM 812 C C . GLU A 1 106 ? -12.621 2.366 -12.010 1.00 38.47 106 GLU A C 1
ATOM 814 O O . GLU A 1 106 ? -13.736 1.930 -12.296 1.00 38.47 106 GLU A O 1
ATOM 819 N N . TRP A 1 107 ? -11.575 1.545 -11.832 1.00 34.44 107 TRP A N 1
ATOM 820 C CA . TRP A 1 107 ? -11.612 0.074 -11.862 1.00 34.44 107 TRP A CA 1
ATOM 821 C C . TRP A 1 107 ? -11.702 -0.518 -10.451 1.00 34.44 107 TRP A C 1
ATOM 823 O O . TRP A 1 107 ? -10.788 -1.176 -9.957 1.00 34.44 107 TRP A O 1
ATOM 833 N N . THR A 1 108 ? -12.801 -0.244 -9.752 1.00 34.28 108 THR A N 1
ATOM 834 C CA . THR A 1 108 ? -12.865 -0.535 -8.318 1.00 34.28 108 THR A CA 1
ATOM 835 C C . THR A 1 108 ? -13.285 -1.958 -7.957 1.00 34.28 108 THR A C 1
ATOM 837 O O . THR A 1 108 ? -14.249 -2.501 -8.497 1.00 34.28 108 THR A O 1
ATOM 840 N N . ILE A 1 109 ? -12.657 -2.498 -6.910 1.00 37.66 109 ILE A N 1
ATOM 841 C CA . ILE A 1 109 ? -13.103 -3.698 -6.203 1.00 37.66 109 ILE A CA 1
ATOM 842 C C . ILE A 1 109 ? -13.742 -3.291 -4.874 1.00 37.66 109 ILE A C 1
ATOM 844 O O . ILE A 1 109 ? -13.065 -2.822 -3.961 1.00 37.66 109 ILE A O 1
ATOM 848 N N . VAL A 1 110 ? -15.049 -3.527 -4.724 1.00 30.38 110 VAL A N 1
ATOM 849 C CA . VAL A 1 110 ? -15.703 -3.499 -3.403 1.00 30.38 110 VAL A CA 1
ATOM 850 C C . VAL A 1 110 ? -15.424 -4.830 -2.706 1.00 30.38 110 VAL A C 1
ATOM 852 O O . VAL A 1 110 ? -16.233 -5.755 -2.724 1.00 30.38 110 VAL A O 1
ATOM 855 N N . GLY A 1 111 ? -14.232 -4.932 -2.125 1.00 31.81 111 GLY A N 1
ATOM 856 C CA . GLY A 1 111 ? -13.749 -6.120 -1.432 1.00 31.81 111 GLY A CA 1
ATOM 857 C C . GLY A 1 111 ? -13.966 -6.067 0.077 1.00 31.81 111 GLY A C 1
ATOM 858 O O . GLY A 1 111 ? -12.993 -6.070 0.821 1.00 31.81 111 GLY A O 1
ATOM 859 N N . THR A 1 112 ? -15.212 -6.111 0.569 1.00 30.45 112 THR A N 1
ATOM 860 C CA . THR A 1 112 ? -15.455 -6.508 1.976 1.00 30.45 112 THR A CA 1
ATOM 861 C C . THR A 1 112 ? -15.322 -8.027 2.133 1.00 30.45 112 THR A C 1
ATOM 863 O O . THR A 1 112 ? -16.229 -8.699 2.626 1.00 30.45 112 THR A O 1
ATOM 866 N N . GLN A 1 113 ? -14.197 -8.584 1.683 1.00 27.66 113 GLN A N 1
ATOM 867 C CA . GLN A 1 113 ? -13.788 -9.934 2.041 1.00 27.66 113 GLN A CA 1
ATOM 868 C C . GLN A 1 113 ? -13.003 -9.845 3.342 1.00 27.66 113 GLN A C 1
ATOM 870 O O . GLN A 1 113 ? -11.871 -9.368 3.395 1.00 27.66 113 GLN A O 1
ATOM 875 N N . GLN A 1 114 ? -13.645 -10.299 4.414 1.00 28.44 114 GLN A N 1
ATOM 876 C CA . GLN A 1 114 ? -12.998 -10.504 5.697 1.00 28.44 114 GLN A CA 1
ATOM 877 C C . GLN A 1 114 ? -12.082 -11.732 5.593 1.00 28.44 114 GLN A C 1
ATOM 879 O O . GLN A 1 114 ? -12.462 -12.842 5.962 1.00 28.44 114 GLN A O 1
ATOM 884 N N . TRP A 1 115 ? -10.875 -11.528 5.068 1.00 29.36 115 TRP A N 1
ATOM 885 C CA . TRP A 1 115 ? -9.823 -12.537 5.056 1.00 29.36 115 TRP A CA 1
ATOM 886 C C . TRP A 1 115 ? -9.337 -12.775 6.493 1.00 29.36 115 TRP A C 1
ATOM 888 O O . TRP A 1 115 ? -8.525 -12.029 7.031 1.00 29.36 115 TRP A O 1
ATOM 898 N N . LEU A 1 116 ? -9.854 -13.825 7.137 1.00 29.20 116 LEU A N 1
ATOM 899 C CA . LEU A 1 116 ? -9.400 -14.321 8.447 1.00 29.20 116 LEU A CA 1
ATOM 900 C C . LEU A 1 116 ? -8.138 -15.200 8.321 1.00 29.20 116 LEU A C 1
ATOM 902 O O . LEU A 1 116 ? -8.005 -16.215 9.002 1.00 29.20 116 LEU A O 1
ATOM 906 N N . PHE A 1 117 ? -7.207 -14.806 7.453 1.00 31.59 117 PHE A N 1
ATOM 907 C CA . PHE A 1 117 ? -5.979 -15.540 7.150 1.00 31.59 117 PHE A CA 1
ATOM 908 C C . PHE A 1 117 ? -4.786 -14.586 7.296 1.00 31.59 117 PHE A C 1
ATOM 910 O O . PHE A 1 117 ? -4.866 -13.430 6.887 1.00 31.59 117 PHE A O 1
ATOM 917 N N . GLY A 1 118 ? -3.726 -15.034 7.976 1.00 34.59 118 GLY A N 1
ATOM 918 C CA . GLY A 1 118 ? -2.609 -14.187 8.419 1.00 34.59 118 GLY A CA 1
ATOM 919 C C . GLY A 1 118 ? -2.721 -13.606 9.840 1.00 34.59 118 GLY A C 1
ATOM 920 O O . GLY A 1 118 ? -1.774 -12.975 10.306 1.00 34.59 118 GLY A O 1
ATOM 921 N N . ALA A 1 119 ? -3.819 -13.841 10.574 1.00 40.69 119 ALA A N 1
ATOM 922 C CA . ALA A 1 119 ? -3.898 -13.469 11.992 1.00 40.69 119 ALA A CA 1
ATOM 923 C C . ALA A 1 119 ? -2.782 -14.163 12.811 1.00 40.69 119 ALA A C 1
ATOM 925 O O . ALA A 1 119 ? -2.466 -15.327 12.534 1.00 40.69 119 ALA A O 1
ATOM 926 N N . PRO A 1 120 ? -2.209 -13.520 13.855 1.00 45.41 120 PRO A N 1
ATOM 927 C CA . PRO A 1 120 ? -1.294 -14.207 14.766 1.00 45.41 120 PRO A CA 1
ATOM 928 C C . PRO A 1 120 ? -1.976 -15.475 15.288 1.00 45.41 120 PRO A C 1
ATOM 930 O O . PRO A 1 120 ? -3.167 -15.448 15.587 1.00 45.41 120 PRO A O 1
ATOM 933 N N . ARG A 1 121 ? -1.248 -16.599 15.372 1.00 51.12 121 ARG A N 1
ATOM 934 C CA . ARG A 1 121 ? -1.813 -17.927 15.697 1.00 51.12 121 ARG A CA 1
ATOM 935 C C . ARG A 1 121 ? -2.388 -17.971 17.123 1.00 51.12 121 ARG A C 1
ATOM 937 O O . ARG A 1 121 ? -1.747 -18.468 18.049 1.00 51.12 121 ARG A O 1
ATOM 944 N N . CYS A 1 122 ? -3.600 -17.448 17.299 1.00 46.53 122 CYS A N 1
ATOM 945 C CA . CYS A 1 122 ? -4.270 -17.324 18.585 1.00 46.53 122 CYS A CA 1
ATOM 946 C C . CYS A 1 122 ? -4.615 -18.717 19.143 1.00 46.53 122 CYS A C 1
ATOM 948 O O . CYS A 1 122 ? -5.310 -19.492 18.475 1.00 46.53 122 CYS A O 1
ATOM 950 N N . PRO A 1 123 ? -4.211 -19.060 20.380 1.00 45.59 123 PRO A N 1
ATOM 951 C CA . PRO A 1 123 ? -4.619 -20.314 20.999 1.00 45.59 123 PRO A CA 1
ATOM 952 C C . PRO A 1 123 ? -6.127 -20.312 21.310 1.00 45.59 123 PRO A C 1
ATOM 954 O O . PRO A 1 123 ? -6.549 -19.818 22.350 1.00 45.59 123 PRO A O 1
ATOM 957 N N . LYS A 1 124 ? -6.928 -20.927 20.428 1.00 44.44 124 LYS A N 1
ATOM 958 C CA . LYS A 1 124 ? -8.383 -21.163 20.574 1.00 44.44 124 LYS A CA 1
ATOM 959 C C . LYS A 1 124 ? -9.243 -19.894 20.726 1.00 44.44 124 LYS A C 1
ATOM 961 O O . LYS A 1 124 ? -9.811 -19.649 21.789 1.00 44.44 124 LYS A O 1
ATOM 966 N N . ALA A 1 125 ? -9.450 -19.163 19.632 1.00 35.38 125 ALA A N 1
ATOM 967 C CA . ALA A 1 125 ? -10.558 -18.211 19.550 1.00 35.38 125 ALA A CA 1
ATOM 968 C C . ALA A 1 125 ? -11.904 -18.952 19.396 1.00 35.38 125 ALA A C 1
ATOM 970 O O . ALA A 1 125 ? -12.040 -19.847 18.560 1.00 35.38 125 ALA A O 1
ATOM 971 N N . VAL A 1 126 ? -12.903 -18.581 20.201 1.00 35.00 126 VAL A N 1
ATOM 972 C CA . VAL A 1 126 ? -14.291 -19.041 20.037 1.00 35.00 126 VAL A CA 1
ATOM 973 C C . VAL A 1 126 ? -14.971 -18.129 19.022 1.00 35.00 126 VAL A C 1
ATOM 975 O O . VAL A 1 126 ? -15.151 -16.944 19.285 1.00 35.00 126 VAL A O 1
ATOM 978 N N . ILE A 1 127 ? -15.366 -18.680 17.874 1.00 37.31 127 ILE A N 1
ATOM 979 C CA . ILE A 1 127 ? -16.163 -17.952 16.881 1.00 37.31 127 ILE A CA 1
ATOM 980 C C . ILE A 1 127 ? -17.578 -17.779 17.447 1.00 37.31 127 ILE A C 1
ATOM 982 O O . ILE A 1 127 ? -18.296 -18.762 17.639 1.00 37.31 127 ILE A O 1
ATOM 986 N N . ALA A 1 128 ? -17.977 -16.537 17.722 1.00 33.22 128 ALA A N 1
ATOM 987 C CA . ALA A 1 128 ? -19.364 -16.204 18.027 1.00 33.22 128 ALA A CA 1
ATOM 988 C C . ALA A 1 128 ? -20.169 -16.134 16.712 1.00 33.22 128 ALA A C 1
ATOM 990 O O . ALA A 1 128 ? -19.769 -15.390 15.814 1.00 33.22 128 ALA A O 1
ATOM 991 N N . PRO A 1 129 ? -21.272 -16.890 16.560 1.00 35.72 129 PRO A N 1
ATOM 992 C CA . PRO A 1 129 ? -22.074 -16.851 15.344 1.00 35.72 129 PRO A CA 1
ATOM 993 C C . PRO A 1 129 ? -23.027 -15.645 15.310 1.00 35.72 129 PRO A C 1
ATOM 995 O O . PRO A 1 129 ? -23.648 -15.292 16.310 1.00 35.72 129 PRO A O 1
ATOM 998 N N . ASP A 1 130 ? -23.193 -15.098 14.106 1.00 42.75 130 ASP A N 1
ATOM 999 C CA . ASP A 1 130 ? -24.402 -14.436 13.602 1.00 42.75 130 ASP A CA 1
ATOM 1000 C C . ASP A 1 130 ? -24.981 -13.215 14.347 1.00 42.75 130 ASP A C 1
ATOM 1002 O O . ASP A 1 130 ? -26.125 -13.241 14.798 1.00 42.75 130 ASP A O 1
ATOM 1006 N N . THR A 1 131 ? -24.299 -12.063 14.271 1.00 32.88 131 THR A N 1
ATOM 1007 C CA . THR A 1 131 ? -24.994 -10.764 14.086 1.00 32.88 131 THR A CA 1
ATOM 1008 C C . THR A 1 131 ? -24.190 -9.786 13.221 1.00 32.88 131 THR A C 1
ATOM 1010 O O 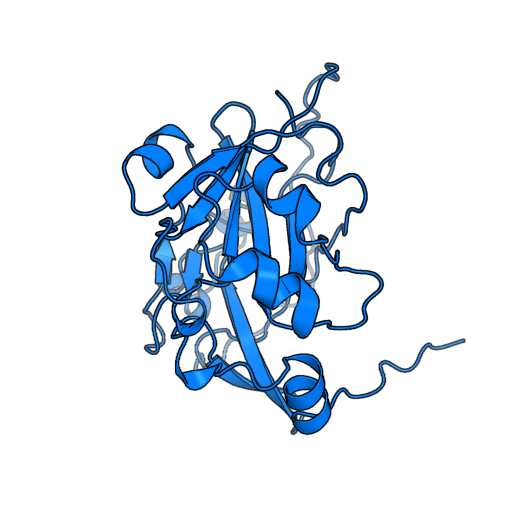. THR A 1 131 ? -23.500 -8.909 13.737 1.00 32.88 131 THR A O 1
ATOM 1013 N N . PHE A 1 132 ? -24.331 -9.864 11.894 1.00 32.94 132 PHE A N 1
ATOM 1014 C CA . PHE A 1 132 ? -23.878 -8.787 11.005 1.00 32.94 132 PHE A CA 1
ATOM 1015 C C . PHE A 1 132 ? -24.837 -7.590 11.086 1.00 32.94 132 PHE A C 1
ATOM 1017 O O . PHE A 1 132 ? -25.933 -7.617 10.524 1.00 32.94 132 PHE A O 1
ATOM 1024 N N . LYS A 1 133 ? -24.409 -6.512 11.750 1.00 30.94 133 LYS A N 1
ATOM 1025 C CA . LYS A 1 133 ? -24.996 -5.178 11.579 1.00 30.94 133 LYS A CA 1
ATOM 1026 C C . LYS A 1 133 ? -24.021 -4.309 10.796 1.00 30.94 133 LYS A C 1
ATOM 1028 O O . LYS A 1 133 ? -22.894 -4.100 11.230 1.00 30.94 133 LYS A O 1
ATOM 1033 N N . TYR A 1 134 ? -24.474 -3.763 9.672 1.00 34.12 134 TYR A N 1
ATOM 1034 C CA . TYR A 1 134 ? -23.755 -2.682 9.005 1.00 34.12 134 TYR A CA 1
ATOM 1035 C C . TYR A 1 134 ? -23.762 -1.438 9.901 1.00 34.12 134 TYR A C 1
ATOM 1037 O O . TYR A 1 134 ? -24.825 -1.011 10.366 1.00 34.12 134 TYR A O 1
ATOM 1045 N N . ALA A 1 135 ? -22.588 -0.836 10.110 1.00 34.38 135 ALA A N 1
ATOM 1046 C CA . ALA A 1 135 ? -22.491 0.505 10.674 1.00 34.38 135 ALA A CA 1
ATOM 1047 C C . ALA A 1 135 ? -23.300 1.475 9.792 1.00 34.38 135 ALA A C 1
ATOM 1049 O O . ALA A 1 135 ? -23.260 1.393 8.563 1.00 34.38 135 ALA A O 1
ATOM 1050 N N . ARG A 1 136 ? -24.093 2.363 10.405 1.00 33.75 136 ARG A N 1
ATOM 1051 C CA . ARG A 1 136 ? -25.029 3.217 9.652 1.00 33.75 136 ARG A CA 1
ATOM 1052 C C . ARG A 1 136 ? -24.284 4.154 8.703 1.00 33.75 136 ARG A C 1
ATOM 1054 O O . ARG A 1 136 ? -23.460 4.947 9.153 1.00 33.75 136 ARG A O 1
ATOM 1061 N N . GLU A 1 137 ? -24.697 4.157 7.436 1.00 36.59 137 GLU A N 1
ATOM 1062 C CA . GLU A 1 137 ? -24.318 5.170 6.448 1.00 36.59 137 GLU A CA 1
ATOM 1063 C C . GLU A 1 137 ? -24.504 6.592 7.011 1.00 36.59 137 GLU A C 1
ATOM 1065 O O . GLU A 1 137 ? -25.630 7.085 7.149 1.00 36.59 137 GLU A O 1
ATOM 1070 N N . ARG A 1 138 ? -23.403 7.309 7.261 1.00 35.00 138 ARG A N 1
ATOM 1071 C CA . ARG A 1 138 ? -23.433 8.774 7.203 1.00 35.00 138 ARG A CA 1
ATOM 1072 C C . ARG A 1 138 ? -23.316 9.159 5.736 1.00 35.00 138 ARG A C 1
ATOM 1074 O O . ARG A 1 138 ? -22.215 9.318 5.225 1.00 35.00 138 ARG A O 1
ATOM 1081 N N . ARG A 1 139 ? -24.456 9.294 5.057 1.00 33.84 139 ARG A N 1
ATOM 1082 C CA . ARG A 1 139 ? -24.502 9.760 3.667 1.00 33.84 139 ARG A CA 1
ATOM 1083 C C . ARG A 1 139 ? -23.976 11.198 3.588 1.00 33.84 139 ARG A C 1
ATOM 1085 O O . ARG A 1 139 ? -24.716 12.144 3.862 1.00 33.84 139 ARG A O 1
ATOM 1092 N N . LEU A 1 140 ? -22.698 11.343 3.242 1.00 39.19 140 LEU A N 1
ATOM 1093 C CA . LEU A 1 140 ? -22.067 12.633 2.973 1.00 39.19 140 LEU A CA 1
ATOM 1094 C C . LEU A 1 140 ? -22.730 13.298 1.747 1.00 39.19 140 LEU A C 1
ATOM 1096 O O . LEU A 1 140 ? -23.266 12.604 0.874 1.00 39.19 140 LEU A O 1
ATOM 1100 N N . PRO A 1 141 ? -22.784 14.641 1.690 1.00 32.19 141 PRO A N 1
ATOM 1101 C CA . PRO A 1 141 ? -23.433 15.347 0.592 1.00 32.19 141 PRO A CA 1
ATOM 1102 C C . PRO A 1 141 ? -22.676 15.146 -0.727 1.00 32.19 141 PRO A C 1
ATOM 1104 O O . PRO A 1 141 ? -21.453 15.207 -0.768 1.00 32.19 141 PRO A O 1
ATOM 1107 N N . LYS A 1 142 ? -23.417 14.957 -1.826 1.00 33.78 142 LYS A N 1
ATOM 1108 C CA . LYS A 1 142 ? -22.842 14.792 -3.168 1.00 33.78 142 LYS A CA 1
ATOM 1109 C C . LYS A 1 142 ? -22.225 16.102 -3.672 1.00 33.78 142 LYS A C 1
ATOM 1111 O O . LYS A 1 142 ? -22.961 17.031 -4.007 1.00 33.78 142 LYS A O 1
ATOM 1116 N N . THR A 1 143 ? -20.902 16.137 -3.796 1.00 34.66 143 THR A N 1
ATOM 1117 C CA . THR A 1 143 ? -20.115 17.205 -4.439 1.00 34.66 143 THR A CA 1
ATOM 1118 C C . THR A 1 143 ? -19.301 16.639 -5.614 1.00 34.66 143 THR A C 1
ATOM 1120 O O . THR A 1 143 ? -18.889 15.486 -5.535 1.00 34.66 143 THR A O 1
ATOM 1123 N N . PRO A 1 144 ? -19.069 17.393 -6.705 1.00 38.62 144 PRO A N 1
ATOM 1124 C CA . PRO A 1 144 ? -18.244 16.942 -7.837 1.00 38.62 144 PRO A CA 1
ATOM 1125 C C . PRO A 1 144 ? -16.733 17.253 -7.664 1.00 38.62 144 PRO A C 1
ATOM 1127 O O . PRO A 1 144 ? -16.426 18.281 -7.064 1.00 38.62 144 PRO A O 1
ATOM 1130 N N . ALA A 1 145 ? -15.855 16.438 -8.294 1.00 39.25 145 ALA A N 1
ATOM 1131 C CA . ALA A 1 145 ? -14.355 16.442 -8.361 1.00 39.25 145 ALA A CA 1
ATOM 1132 C C . ALA A 1 145 ? -13.654 15.284 -7.576 1.00 39.25 145 ALA A C 1
ATOM 1134 O O . ALA A 1 145 ? -14.373 14.555 -6.904 1.00 39.25 145 ALA A O 1
ATOM 1135 N N . SER A 1 146 ? -12.336 15.010 -7.752 1.00 47.59 146 SER A N 1
ATOM 1136 C CA . SER A 1 146 ? -11.715 13.639 -7.726 1.00 47.59 146 SER A CA 1
ATOM 1137 C C . SER A 1 146 ? -10.206 13.501 -7.297 1.00 47.59 146 SER A C 1
ATOM 1139 O O . SER A 1 146 ? -9.381 14.131 -7.945 1.00 47.59 146 SER A O 1
ATOM 1141 N N . SER A 1 147 ? -9.825 12.662 -6.300 1.00 49.44 147 SER A N 1
ATOM 1142 C CA . SER A 1 147 ? -8.468 12.372 -5.713 1.00 49.44 147 SER A CA 1
ATOM 1143 C C . SER A 1 147 ? -8.312 10.918 -5.316 1.00 49.44 147 SER A C 1
ATOM 1145 O O . SER A 1 147 ? -9.158 10.436 -4.581 1.00 49.44 147 SER A O 1
ATOM 1147 N N . GLY A 1 148 ? -7.092 10.393 -5.410 1.00 63.25 148 GLY A N 1
ATOM 1148 C CA . GLY A 1 148 ? -6.440 9.836 -4.216 1.00 63.25 148 GLY A CA 1
ATOM 1149 C C . GLY A 1 148 ? -4.996 10.332 -4.171 1.00 63.25 148 GLY A C 1
ATOM 1150 O O . GLY A 1 148 ? -4.235 10.038 -5.091 1.00 63.25 148 GLY A O 1
ATOM 1151 N N . ASP A 1 149 ? -4.619 11.097 -3.147 1.00 81.25 149 ASP A N 1
ATOM 1152 C CA . ASP A 1 149 ? -3.221 11.477 -2.942 1.00 81.25 149 ASP A CA 1
ATOM 1153 C C . ASP A 1 149 ? -2.439 10.215 -2.571 1.00 81.25 149 ASP A C 1
ATOM 1155 O O . ASP A 1 149 ? -2.628 9.640 -1.494 1.00 81.25 149 ASP A O 1
ATOM 1159 N N . HIS A 1 150 ? -1.599 9.759 -3.501 1.00 88.88 150 HIS A N 1
ATOM 1160 C CA . HIS A 1 150 ? -0.763 8.583 -3.315 1.00 88.88 150 HIS A CA 1
ATOM 1161 C C . HIS A 1 150 ? 0.405 8.877 -2.385 1.00 88.88 150 HIS A C 1
ATOM 1163 O O . HIS A 1 150 ? 1.163 9.818 -2.619 1.00 88.88 150 HIS A O 1
ATOM 1169 N N . PHE A 1 151 ? 0.623 8.003 -1.409 1.00 93.81 151 PHE A N 1
ATOM 1170 C CA . PHE A 1 151 ? 1.845 7.979 -0.612 1.00 93.81 151 PHE A CA 1
ATOM 1171 C C . PHE A 1 151 ? 2.523 6.617 -0.727 1.00 93.81 151 PHE A C 1
ATOM 1173 O O . PHE A 1 151 ? 1.878 5.582 -0.574 1.00 93.81 151 PHE A O 1
ATOM 1180 N N . TRP A 1 152 ? 3.830 6.627 -0.971 1.00 94.56 152 TRP A N 1
ATOM 1181 C CA . TRP A 1 152 ? 4.646 5.439 -1.219 1.00 94.56 152 TRP A CA 1
ATOM 1182 C C . TRP A 1 152 ? 5.729 5.314 -0.152 1.00 94.56 152 TRP A C 1
ATOM 1184 O O . TRP A 1 152 ? 6.421 6.286 0.151 1.00 94.56 152 TRP A O 1
ATOM 1194 N N . TYR A 1 153 ? 5.896 4.131 0.429 1.00 93.50 153 TYR A N 1
ATOM 1195 C CA . TYR A 1 153 ? 6.826 3.948 1.540 1.00 93.50 153 TYR A CA 1
ATOM 1196 C C . TYR A 1 153 ? 8.286 4.052 1.076 1.00 93.50 153 TYR A C 1
ATOM 1198 O O . TYR A 1 153 ? 8.724 3.292 0.213 1.00 93.50 153 TYR A O 1
ATOM 1206 N N . ARG A 1 154 ? 9.037 5.000 1.653 1.00 92.69 154 ARG A N 1
ATOM 1207 C CA . ARG A 1 154 ? 10.494 5.187 1.491 1.00 92.69 154 ARG A CA 1
ATOM 1208 C C . ARG A 1 154 ? 11.018 5.274 0.050 1.00 92.69 154 ARG A C 1
ATOM 1210 O O . ARG A 1 154 ? 12.199 5.021 -0.185 1.00 92.69 154 ARG A O 1
ATOM 1217 N N . VAL A 1 155 ? 10.188 5.652 -0.925 1.00 93.75 155 VAL A N 1
ATOM 1218 C CA . VAL A 1 155 ? 10.633 5.704 -2.327 1.00 93.75 155 VAL A CA 1
ATOM 1219 C C . VAL A 1 155 ? 11.620 6.841 -2.592 1.00 93.75 155 VAL A C 1
ATOM 1221 O O . VAL A 1 155 ? 11.397 8.000 -2.242 1.00 93.75 155 VAL A O 1
ATOM 1224 N N . SER A 1 156 ? 12.704 6.511 -3.289 1.00 95.88 156 SER A N 1
ATOM 1225 C CA . SER A 1 156 ? 13.719 7.448 -3.768 1.00 95.88 156 SER A CA 1
ATOM 1226 C C . SER A 1 156 ? 14.104 7.116 -5.221 1.00 95.88 156 SER A C 1
ATOM 1228 O O . SER A 1 156 ? 13.764 6.037 -5.714 1.00 95.88 156 SER A O 1
ATOM 1230 N N . PRO A 1 157 ? 14.796 8.007 -5.959 1.00 96.00 157 PRO A N 1
ATOM 1231 C CA . PRO A 1 157 ? 15.221 7.718 -7.333 1.00 96.00 157 PRO A CA 1
ATOM 1232 C C . PRO A 1 157 ? 16.213 6.544 -7.421 1.00 96.00 157 PRO A C 1
ATOM 1234 O O . PRO A 1 157 ? 16.283 5.872 -8.450 1.00 96.00 157 PRO A O 1
ATOM 1237 N N . ASP A 1 158 ? 16.977 6.325 -6.353 1.00 95.88 158 ASP A N 1
ATOM 1238 C CA . ASP A 1 158 ? 18.056 5.349 -6.185 1.00 95.88 158 ASP A CA 1
ATOM 1239 C C . ASP A 1 158 ? 17.652 4.082 -5.405 1.00 95.88 158 ASP A C 1
ATOM 1241 O O . ASP A 1 158 ? 18.506 3.234 -5.156 1.00 95.88 158 ASP A O 1
ATOM 1245 N N . LEU A 1 159 ? 16.368 3.934 -5.058 1.00 93.44 159 LEU A N 1
ATOM 1246 C CA . LEU A 1 159 ? 15.813 2.741 -4.412 1.00 93.44 159 LEU A CA 1
ATOM 1247 C C . LEU A 1 159 ? 16.093 1.470 -5.238 1.00 93.44 159 LEU A C 1
ATOM 1249 O O . LEU A 1 159 ? 15.817 1.431 -6.442 1.00 93.44 159 LEU A O 1
ATOM 1253 N N . ASP A 1 160 ? 16.579 0.415 -4.579 1.00 90.81 160 ASP A N 1
ATOM 1254 C CA . ASP A 1 160 ? 16.675 -0.922 -5.169 1.00 90.81 160 ASP A CA 1
ATOM 1255 C C . ASP A 1 160 ? 15.265 -1.52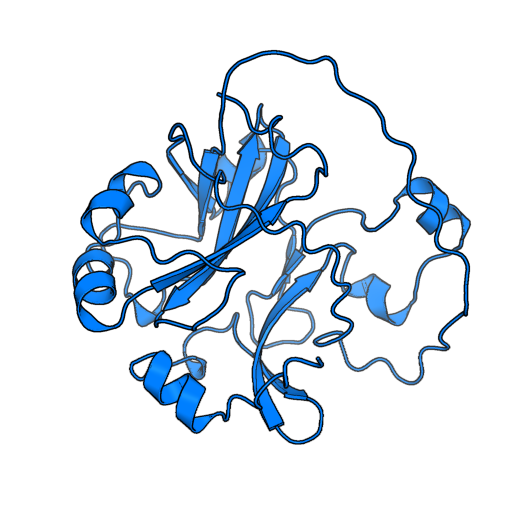4 -5.309 1.00 90.81 160 ASP A C 1
ATOM 1257 O O . ASP A 1 160 ? 14.472 -1.514 -4.369 1.00 90.81 160 ASP A O 1
ATOM 1261 N N . CYS A 1 161 ? 14.929 -2.083 -6.471 1.00 88.31 161 CYS A N 1
ATOM 1262 C CA . CYS A 1 161 ? 13.620 -2.706 -6.675 1.00 88.31 161 CYS A CA 1
ATOM 1263 C C . CYS A 1 161 ? 13.405 -3.961 -5.810 1.00 88.31 161 CYS A C 1
ATOM 1265 O O . CYS A 1 161 ? 12.258 -4.317 -5.556 1.00 88.31 161 CYS A O 1
ATOM 1267 N N . ASN A 1 162 ? 14.464 -4.594 -5.299 1.00 87.31 162 ASN A N 1
ATOM 1268 C CA . ASN A 1 162 ? 14.361 -5.650 -4.286 1.00 87.31 162 ASN A CA 1
ATOM 1269 C C . ASN A 1 162 ? 13.994 -5.097 -2.893 1.00 87.31 162 ASN A C 1
ATOM 1271 O O . ASN A 1 162 ? 13.555 -5.853 -2.029 1.00 87.31 162 ASN A O 1
ATOM 1275 N N . GLU A 1 163 ? 14.150 -3.786 -2.678 1.00 88.31 163 GLU A N 1
ATOM 1276 C CA . GLU A 1 163 ? 13.759 -3.052 -1.467 1.00 88.31 163 GLU A CA 1
ATOM 1277 C C . GLU A 1 163 ? 12.392 -2.346 -1.606 1.00 88.31 163 GLU A C 1
ATOM 1279 O O . GLU A 1 163 ? 11.925 -1.715 -0.657 1.00 88.31 163 GLU A O 1
ATOM 1284 N N . PHE A 1 164 ? 11.724 -2.455 -2.763 1.00 90.75 164 PHE A N 1
ATOM 1285 C CA . PHE A 1 164 ? 10.440 -1.799 -3.015 1.00 90.75 164 PHE A CA 1
ATOM 1286 C C . PHE A 1 164 ? 9.318 -2.383 -2.147 1.00 90.75 164 PHE A C 1
ATOM 1288 O O . PHE A 1 164 ? 8.850 -3.502 -2.371 1.00 90.75 164 PHE A O 1
ATOM 1295 N N . PHE A 1 165 ? 8.865 -1.586 -1.179 1.00 92.69 165 PHE A N 1
ATOM 1296 C CA . PHE A 1 165 ? 7.806 -1.970 -0.257 1.00 92.69 165 PHE A CA 1
ATOM 1297 C C . PHE A 1 165 ? 6.453 -2.084 -0.983 1.00 92.69 165 PHE A C 1
ATOM 1299 O O . PHE A 1 165 ? 6.045 -1.141 -1.668 1.00 92.69 165 PHE A O 1
ATOM 1306 N N . PRO A 1 166 ? 5.715 -3.197 -0.829 1.00 93.12 166 PRO A N 1
ATOM 1307 C CA . PRO A 1 166 ? 4.625 -3.563 -1.730 1.00 93.12 166 PRO A CA 1
ATOM 1308 C C . PRO A 1 166 ? 3.286 -2.880 -1.404 1.00 93.12 166 PRO A C 1
ATOM 1310 O O . PRO A 1 166 ? 2.234 -3.474 -1.635 1.00 93.12 166 PRO A O 1
ATOM 1313 N N . ALA A 1 167 ? 3.286 -1.659 -0.857 1.00 94.25 167 ALA A N 1
ATOM 1314 C CA . ALA A 1 167 ? 2.059 -0.947 -0.497 1.00 94.25 167 ALA A CA 1
ATOM 1315 C C . ALA A 1 167 ? 2.125 0.572 -0.711 1.00 94.25 167 ALA A C 1
ATOM 1317 O O . ALA A 1 167 ? 3.182 1.199 -0.611 1.00 94.25 167 ALA A O 1
ATOM 1318 N N . PHE A 1 168 ? 0.950 1.160 -0.932 1.00 93.75 168 PHE A N 1
ATOM 1319 C CA . PHE A 1 168 ? 0.720 2.600 -1.024 1.00 93.75 168 PHE A CA 1
ATOM 1320 C C . PHE A 1 168 ? -0.521 3.011 -0.227 1.00 93.75 168 PHE A C 1
ATOM 1322 O O . PHE A 1 168 ? -1.431 2.210 -0.012 1.00 93.75 168 PHE A O 1
ATOM 1329 N N . LEU A 1 169 ? -0.573 4.268 0.207 1.00 93.19 169 LEU A N 1
ATOM 1330 C CA . LEU A 1 169 ? -1.717 4.844 0.920 1.00 93.19 169 LEU A CA 1
ATOM 1331 C C . LEU A 1 169 ? -2.472 5.831 0.035 1.00 93.19 169 LEU A C 1
ATOM 1333 O O . LEU A 1 169 ? -1.886 6.430 -0.868 1.00 93.19 169 LEU A O 1
ATOM 1337 N N . LEU A 1 170 ? -3.759 6.016 0.333 1.00 88.88 170 LEU A N 1
ATOM 1338 C CA . LEU A 1 170 ? -4.655 6.904 -0.399 1.00 88.88 170 LEU A CA 1
ATOM 1339 C C . LEU A 1 170 ? -5.300 7.893 0.568 1.00 88.88 170 LEU A C 1
ATOM 1341 O O . LEU A 1 170 ? -6.186 7.526 1.350 1.00 88.88 170 LEU A O 1
ATOM 1345 N N . TYR A 1 171 ? -4.889 9.155 0.479 1.00 85.69 171 TYR A N 1
ATOM 1346 C CA . TYR A 1 171 ? -5.513 10.248 1.219 1.00 85.69 171 TYR A CA 1
ATOM 1347 C C . TYR A 1 171 ? -6.487 11.031 0.339 1.00 85.69 171 TYR A C 1
ATOM 1349 O O . TYR A 1 171 ? -6.371 11.091 -0.885 1.00 85.69 171 TYR A O 1
ATOM 1357 N N . ASN A 1 172 ? -7.499 11.598 0.981 1.00 80.25 172 ASN A N 1
ATOM 1358 C CA . ASN A 1 172 ? -8.573 12.347 0.351 1.00 80.25 172 ASN A CA 1
ATOM 1359 C C . ASN A 1 172 ? -9.023 13.436 1.322 1.00 80.25 172 ASN A C 1
ATOM 1361 O O . ASN A 1 172 ? -9.453 13.128 2.432 1.00 80.25 172 ASN A O 1
ATOM 1365 N N . GLN A 1 173 ? -8.897 14.705 0.926 1.00 79.81 173 GLN A N 1
ATOM 1366 C CA . GLN A 1 173 ? -9.162 15.860 1.800 1.00 79.81 173 GLN A CA 1
ATOM 1367 C C . GLN A 1 173 ? -8.403 15.789 3.147 1.00 79.81 173 GLN A C 1
ATOM 1369 O O . GLN A 1 173 ? -8.909 16.229 4.177 1.00 79.81 173 GLN A O 1
ATOM 1374 N N . GLY A 1 174 ? -7.190 15.222 3.141 1.00 82.81 174 GLY A N 1
ATOM 1375 C CA . GLY A 1 174 ? -6.359 15.034 4.332 1.00 82.81 174 GLY A CA 1
ATOM 1376 C C . GLY A 1 174 ? -6.673 13.793 5.181 1.00 82.81 174 GLY A C 1
ATOM 1377 O O . GLY A 1 174 ? -5.967 13.550 6.156 1.00 82.81 174 GLY A O 1
ATOM 1378 N N . GLU A 1 175 ? -7.686 12.996 4.828 1.00 85.88 175 GLU A N 1
ATOM 1379 C CA . GLU A 1 175 ? -8.112 11.789 5.555 1.00 85.88 175 GLU A CA 1
ATOM 1380 C C . GLU A 1 175 ? -7.722 10.512 4.793 1.00 85.88 175 GLU A C 1
ATOM 1382 O O . GLU A 1 175 ? -7.882 10.441 3.572 1.00 85.88 175 GLU A O 1
ATOM 1387 N N . LEU A 1 176 ? -7.260 9.475 5.499 1.00 86.75 176 LEU A N 1
ATOM 1388 C CA . LEU A 1 176 ? -6.992 8.158 4.911 1.00 86.75 176 LEU A CA 1
ATOM 1389 C C . LEU A 1 176 ? -8.309 7.515 4.431 1.00 86.75 176 LEU A C 1
ATOM 1391 O O . LEU A 1 176 ? -9.158 7.138 5.240 1.00 86.75 176 LEU A O 1
ATOM 1395 N N . THR A 1 177 ? -8.489 7.363 3.114 1.00 83.94 177 THR A N 1
ATOM 1396 C CA . THR A 1 177 ? -9.714 6.787 2.515 1.00 83.94 177 THR A CA 1
ATOM 1397 C C . THR A 1 177 ? -9.534 5.363 1.981 1.00 83.94 177 THR A C 1
ATOM 1399 O O . THR A 1 177 ? -10.516 4.720 1.587 1.00 83.94 177 THR A O 1
ATOM 1402 N N . GLY A 1 178 ? -8.296 4.879 1.942 1.00 86.56 178 GLY A N 1
ATOM 1403 C CA . GLY A 1 178 ? -7.938 3.547 1.483 1.00 86.56 178 GLY A CA 1
ATOM 1404 C C . GLY A 1 178 ? -6.427 3.349 1.444 1.00 86.56 178 GLY A C 1
ATOM 1405 O O . GLY A 1 178 ? -5.647 4.224 1.822 1.00 86.56 178 GLY A O 1
ATOM 1406 N N . PHE A 1 179 ? -6.022 2.192 0.952 1.00 92.44 179 PHE A N 1
ATOM 1407 C CA . PHE A 1 179 ? -4.637 1.840 0.666 1.00 92.44 179 PHE A CA 1
ATOM 1408 C C . PHE A 1 179 ? -4.616 0.888 -0.533 1.00 92.44 179 PHE A C 1
ATOM 1410 O O . PHE A 1 179 ? -5.668 0.537 -1.072 1.00 92.44 179 PHE A O 1
ATOM 1417 N N . GLY A 1 180 ? -3.442 0.443 -0.948 1.00 91.38 180 GLY A N 1
ATOM 1418 C CA . GLY A 1 180 ? -3.343 -0.632 -1.914 1.00 91.38 180 GLY A CA 1
ATOM 1419 C C . GLY A 1 180 ? -2.039 -1.397 -1.844 1.00 91.38 180 GLY A C 1
ATOM 1420 O O . GLY A 1 180 ? -1.070 -0.959 -1.222 1.00 91.38 180 GLY A O 1
ATOM 1421 N N . TRP A 1 181 ? -2.044 -2.558 -2.489 1.00 93.81 181 TRP A N 1
ATOM 1422 C CA . TRP A 1 181 ? -0.868 -3.389 -2.704 1.00 93.81 181 TRP A CA 1
ATOM 1423 C C . TRP A 1 181 ? -0.277 -3.104 -4.084 1.00 93.81 181 TRP A C 1
ATOM 1425 O O . TRP A 1 181 ? -1.024 -2.895 -5.039 1.00 93.81 181 TRP A O 1
ATOM 1435 N N . ALA A 1 182 ? 1.047 -3.130 -4.201 1.00 92.31 182 ALA A N 1
ATOM 1436 C CA . ALA A 1 182 ? 1.787 -2.983 -5.452 1.00 92.31 182 ALA A CA 1
ATOM 1437 C C . ALA A 1 182 ? 2.875 -4.061 -5.516 1.00 92.31 182 ALA A C 1
ATOM 1439 O O . ALA A 1 182 ? 3.966 -3.895 -4.974 1.00 92.31 182 ALA A O 1
ATOM 1440 N N . VAL A 1 183 ? 2.553 -5.194 -6.139 1.00 91.06 183 VAL A N 1
ATOM 1441 C CA . VAL A 1 183 ? 3.395 -6.398 -6.149 1.00 91.06 183 VAL A CA 1
ATOM 1442 C C . VAL A 1 183 ? 4.039 -6.573 -7.520 1.00 91.06 183 VAL A C 1
ATOM 1444 O O . VAL A 1 183 ? 3.410 -6.328 -8.546 1.00 91.06 183 VAL A O 1
ATOM 1447 N N . GLN A 1 184 ? 5.297 -7.004 -7.548 1.00 88.81 184 GLN A N 1
ATOM 1448 C CA . GLN A 1 184 ? 6.024 -7.270 -8.789 1.00 88.81 184 GLN A CA 1
ATOM 1449 C C . GLN A 1 184 ? 5.541 -8.585 -9.419 1.00 88.81 184 GLN A C 1
ATOM 1451 O O . GLN A 1 184 ? 5.295 -9.568 -8.711 1.00 88.81 184 GLN A O 1
ATOM 1456 N N . GLY A 1 185 ? 5.372 -8.580 -10.741 1.00 87.44 185 GLY A N 1
ATOM 1457 C CA . GLY A 1 185 ? 4.713 -9.649 -11.490 1.00 87.44 185 GLY A CA 1
ATOM 1458 C C . GLY A 1 185 ? 3.313 -9.301 -12.000 1.00 87.44 185 GLY A C 1
ATOM 1459 O O . GLY A 1 185 ? 2.745 -8.253 -11.676 1.00 87.44 185 GLY A O 1
ATOM 1460 N N . ILE A 1 186 ? 2.743 -10.219 -12.783 1.00 84.62 186 ILE A N 1
ATOM 1461 C CA . ILE A 1 186 ? 1.381 -10.153 -13.333 1.00 84.62 186 ILE A CA 1
ATOM 1462 C C . ILE A 1 186 ? 0.551 -11.300 -12.750 1.00 84.62 186 ILE A C 1
ATOM 1464 O O . ILE A 1 186 ? 0.714 -12.451 -13.146 1.00 84.62 186 ILE A O 1
ATOM 1468 N N . TYR A 1 187 ? -0.360 -10.993 -11.825 1.00 83.94 187 TYR A N 1
ATOM 1469 C CA . TYR A 1 187 ? -1.273 -11.981 -11.237 1.00 83.94 187 TYR A CA 1
ATOM 1470 C C . TYR A 1 187 ? -2.668 -11.808 -11.841 1.00 83.94 187 TYR A C 1
ATOM 1472 O O . TYR A 1 187 ? -3.322 -10.791 -11.608 1.00 83.94 187 TYR A O 1
ATOM 1480 N N . GLU A 1 188 ? -3.117 -12.764 -12.657 1.00 81.00 188 GLU A N 1
ATOM 1481 C CA . GLU A 1 188 ? -4.400 -12.673 -13.368 1.00 81.00 188 GLU A CA 1
ATOM 1482 C C . GLU A 1 188 ? -5.594 -12.641 -12.402 1.00 81.00 188 GLU A C 1
ATOM 1484 O O . GLU A 1 188 ? -5.840 -13.589 -11.657 1.00 81.00 188 GLU A O 1
ATOM 1489 N N . SER A 1 189 ? -6.360 -11.546 -12.421 1.00 79.44 189 SER A N 1
ATOM 1490 C CA . SER A 1 189 ? -7.589 -11.417 -11.639 1.00 79.44 189 SER A CA 1
ATOM 1491 C C . SER A 1 189 ? -8.512 -10.338 -12.210 1.00 79.44 189 SER A C 1
ATOM 1493 O O . SER A 1 189 ? -8.052 -9.303 -12.684 1.00 79.44 189 SER A O 1
ATOM 1495 N N . ASP A 1 190 ? -9.828 -10.528 -12.063 1.00 80.19 190 ASP A N 1
ATOM 1496 C CA . ASP A 1 190 ? -10.847 -9.485 -12.288 1.00 80.19 190 ASP A CA 1
ATOM 1497 C C . ASP A 1 190 ? -10.758 -8.352 -11.219 1.00 80.19 190 ASP A C 1
ATOM 1499 O O . ASP A 1 190 ? -11.592 -7.443 -11.189 1.00 80.19 190 ASP A O 1
ATOM 1503 N N . HIS A 1 191 ? -9.805 -8.443 -10.277 1.00 78.19 191 HIS A N 1
ATOM 1504 C CA . HIS A 1 191 ? -9.713 -7.647 -9.047 1.00 78.19 191 HIS A CA 1
ATOM 1505 C C . HIS A 1 191 ? -8.344 -6.978 -8.815 1.00 78.19 191 HIS A C 1
ATOM 1507 O O . HIS A 1 191 ? -7.948 -6.740 -7.667 1.00 78.19 191 HIS A O 1
ATOM 1513 N N . VAL A 1 192 ? -7.622 -6.680 -9.896 1.00 83.31 192 VAL A N 1
ATOM 1514 C CA . VAL A 1 192 ? -6.340 -5.960 -9.883 1.00 83.31 192 VAL A CA 1
ATOM 1515 C C . VAL A 1 192 ? -6.185 -5.093 -11.139 1.00 83.31 192 VAL A C 1
ATOM 1517 O O . VAL A 1 192 ? -6.908 -5.255 -12.120 1.00 83.31 192 VAL A O 1
ATOM 1520 N N . GLU A 1 193 ? -5.214 -4.189 -11.114 1.00 82.69 193 GLU A N 1
ATOM 1521 C CA . GLU A 1 193 ? -4.795 -3.347 -12.233 1.00 82.69 193 GLU A CA 1
ATOM 1522 C C . GLU A 1 193 ? -3.332 -3.652 -12.602 1.00 82.69 193 GLU A C 1
ATOM 1524 O O . GLU A 1 193 ? -2.543 -4.091 -11.763 1.00 82.69 193 GLU A O 1
ATOM 1529 N N . TYR A 1 194 ? -2.951 -3.378 -13.852 1.00 87.56 194 TYR A N 1
ATOM 1530 C CA . TYR A 1 194 ? -1.589 -3.583 -14.361 1.00 87.56 194 TYR A CA 1
ATOM 1531 C C . TYR A 1 194 ? -1.064 -2.264 -14.958 1.00 87.56 194 TYR A C 1
ATOM 1533 O O . TYR A 1 194 ? -1.235 -2.021 -16.159 1.00 87.56 194 TYR A O 1
ATOM 1541 N N . PRO A 1 195 ? -0.509 -1.347 -14.143 1.00 86.06 195 PRO A N 1
ATOM 1542 C CA . PRO A 1 195 ? -0.094 -0.029 -14.613 1.00 86.06 195 PRO A CA 1
ATOM 1543 C C . PRO A 1 195 ? 1.123 -0.137 -15.550 1.00 86.06 195 PRO A C 1
ATOM 1545 O O . PRO A 1 195 ? 2.172 -0.618 -15.123 1.00 86.06 195 PRO A O 1
ATOM 1548 N N . PRO A 1 196 ? 1.048 0.332 -16.812 1.00 87.31 196 PRO A N 1
ATOM 1549 C CA . PRO A 1 196 ? 2.207 0.346 -17.702 1.00 87.31 196 PRO A CA 1
ATOM 1550 C C . PRO A 1 196 ? 3.253 1.383 -17.261 1.00 87.31 196 PRO A C 1
ATOM 1552 O O . PRO A 1 196 ? 2.929 2.416 -16.673 1.00 87.31 196 PRO A O 1
ATOM 1555 N N . SER A 1 197 ? 4.523 1.162 -17.609 1.00 89.88 197 SER A N 1
ATOM 1556 C CA . SER A 1 197 ? 5.663 1.977 -17.148 1.00 89.88 197 SER A CA 1
ATOM 1557 C C . SER A 1 197 ? 5.504 3.485 -17.395 1.00 89.88 197 SER A C 1
ATOM 1559 O O . SER A 1 197 ? 5.934 4.308 -16.583 1.00 89.88 197 SER A O 1
ATOM 1561 N N . PHE A 1 198 ? 4.831 3.869 -18.485 1.00 86.38 198 PHE A N 1
ATOM 1562 C CA . PHE A 1 198 ? 4.621 5.267 -18.860 1.00 86.38 198 PHE A CA 1
ATOM 1563 C C . PHE A 1 198 ? 3.620 6.033 -17.974 1.00 86.38 198 PHE A C 1
ATOM 1565 O O . PHE A 1 198 ? 3.604 7.261 -18.059 1.00 86.38 198 PHE A O 1
ATOM 1572 N N . VAL A 1 199 ? 2.808 5.365 -17.137 1.00 85.44 199 VAL A N 1
ATOM 1573 C CA . VAL A 1 199 ? 1.891 6.041 -16.189 1.00 85.44 199 VAL A CA 1
ATOM 1574 C C . VAL A 1 199 ? 2.448 6.176 -14.771 1.00 85.44 199 VAL A C 1
ATOM 1576 O O . VAL A 1 199 ? 1.855 6.892 -13.971 1.00 85.44 199 VAL A O 1
ATOM 1579 N N . LEU A 1 200 ? 3.598 5.567 -14.449 1.00 89.19 200 LEU A N 1
ATOM 1580 C CA . LEU A 1 200 ? 4.179 5.605 -13.095 1.00 89.19 200 LEU A CA 1
ATOM 1581 C C . LEU A 1 200 ? 4.365 7.040 -12.566 1.00 89.19 200 LEU A C 1
ATOM 1583 O O . LEU A 1 200 ? 4.148 7.315 -11.390 1.00 89.19 200 LEU A O 1
ATOM 1587 N N . ASN A 1 201 ? 4.716 7.984 -13.444 1.00 88.81 201 ASN A N 1
ATOM 1588 C CA . ASN A 1 201 ? 4.915 9.395 -13.091 1.00 88.81 201 ASN A CA 1
ATOM 1589 C C . ASN A 1 201 ? 3.614 10.185 -12.825 1.00 88.81 201 ASN A C 1
ATOM 1591 O O . ASN A 1 201 ? 3.691 11.372 -12.493 1.00 88.81 201 ASN A O 1
ATOM 1595 N N . LEU A 1 202 ? 2.442 9.563 -13.000 1.00 83.94 202 LEU A N 1
ATOM 1596 C CA . LEU A 1 202 ? 1.143 10.147 -12.666 1.00 83.94 202 LEU A CA 1
ATOM 1597 C C . LEU A 1 202 ? 0.793 9.955 -11.188 1.00 83.94 202 LEU A C 1
ATOM 1599 O O . LEU A 1 202 ? 0.035 10.763 -10.667 1.00 83.94 202 LEU A O 1
ATOM 1603 N N . PHE A 1 203 ? 1.367 8.948 -10.517 1.00 85.12 203 PHE A N 1
ATOM 1604 C CA . PHE A 1 203 ? 1.078 8.610 -9.115 1.00 85.12 203 PHE A CA 1
ATOM 1605 C C . PHE A 1 203 ? 2.312 8.439 -8.216 1.00 85.12 203 PHE A C 1
ATOM 1607 O O . PHE A 1 203 ? 2.176 8.491 -6.995 1.00 85.12 203 PHE A O 1
ATOM 1614 N N . MET A 1 204 ? 3.517 8.277 -8.774 1.00 90.31 204 MET A N 1
ATOM 1615 C CA . MET A 1 204 ? 4.778 8.258 -8.021 1.00 90.31 204 MET A CA 1
ATOM 1616 C C . MET A 1 204 ? 5.593 9.536 -8.245 1.00 90.31 204 MET A C 1
ATOM 1618 O O . MET A 1 204 ? 5.680 10.063 -9.358 1.00 90.31 204 MET A O 1
ATOM 1622 N N . ASN A 1 205 ? 6.236 10.018 -7.182 1.00 89.75 205 ASN A N 1
ATOM 1623 C CA . ASN A 1 205 ? 7.139 11.164 -7.207 1.00 89.75 205 ASN A CA 1
ATOM 1624 C C . ASN A 1 205 ? 8.072 11.114 -5.977 1.00 89.75 205 ASN A C 1
ATOM 1626 O O . ASN A 1 205 ? 7.618 11.385 -4.875 1.00 89.75 205 ASN A O 1
ATOM 1630 N N . PRO A 1 206 ? 9.365 10.787 -6.119 1.00 93.88 206 PRO A N 1
ATOM 1631 C CA . PRO A 1 206 ? 10.031 10.360 -7.344 1.00 93.88 206 PRO A CA 1
ATOM 1632 C C . PRO A 1 206 ? 9.491 9.017 -7.860 1.00 93.88 206 PRO A C 1
ATOM 1634 O O . PRO A 1 206 ? 8.897 8.241 -7.119 1.00 93.88 206 PRO A O 1
ATOM 1637 N N . VAL A 1 207 ? 9.740 8.731 -9.139 1.00 95.00 207 VAL A N 1
ATOM 1638 C CA . VAL A 1 207 ? 9.683 7.361 -9.668 1.00 95.00 207 VAL A CA 1
ATOM 1639 C C . VAL A 1 207 ? 11.076 6.746 -9.450 1.00 95.00 207 VAL A C 1
ATOM 1641 O O . VAL A 1 207 ? 12.035 7.278 -10.021 1.00 95.00 207 VAL A O 1
ATOM 1644 N N . PRO A 1 208 ? 11.229 5.674 -8.650 1.00 95.62 208 PRO A N 1
ATOM 1645 C CA . PRO A 1 208 ? 12.459 4.886 -8.593 1.00 95.62 208 PRO A CA 1
ATOM 1646 C C . PRO A 1 208 ? 12.970 4.498 -9.982 1.00 95.62 208 PRO A C 1
ATOM 1648 O O . PRO A 1 208 ? 12.209 4.009 -10.819 1.00 95.62 208 PRO A O 1
ATOM 1651 N N . THR A 1 209 ? 14.265 4.688 -10.241 1.00 95.81 209 THR A N 1
ATOM 1652 C CA . THR A 1 209 ? 14.845 4.469 -11.581 1.00 95.81 209 THR A CA 1
ATOM 1653 C C . THR A 1 209 ? 14.786 3.013 -12.048 1.00 95.81 209 THR A C 1
ATOM 1655 O O . THR A 1 209 ? 14.801 2.766 -13.253 1.00 95.81 209 THR A O 1
ATOM 1658 N N . CYS A 1 210 ? 14.664 2.059 -11.123 1.00 91.94 210 CYS A N 1
ATOM 1659 C CA . CYS A 1 210 ? 14.522 0.640 -11.430 1.00 91.94 210 CYS A CA 1
ATOM 1660 C C . CYS A 1 210 ? 13.111 0.252 -11.929 1.00 91.94 210 CYS A C 1
ATOM 1662 O O . CYS A 1 210 ? 12.986 -0.681 -12.725 1.00 91.94 210 CYS A O 1
ATOM 1664 N N . LEU A 1 211 ? 12.052 0.968 -11.520 1.00 92.62 211 LEU A N 1
ATOM 1665 C CA . LEU A 1 211 ? 10.664 0.533 -11.739 1.00 92.62 211 LEU A CA 1
ATOM 1666 C C . LEU A 1 211 ? 10.198 0.524 -13.204 1.00 92.62 211 LEU A C 1
ATOM 1668 O O . LEU A 1 211 ? 9.543 -0.446 -13.574 1.00 92.62 211 LEU A O 1
ATOM 1672 N N . PRO A 1 212 ? 10.502 1.515 -14.070 1.00 93.25 212 PRO A N 1
ATOM 1673 C CA . PRO A 1 212 ? 10.014 1.493 -15.451 1.00 93.25 212 PRO A CA 1
ATOM 1674 C C . PRO A 1 212 ? 10.466 0.245 -16.221 1.00 93.25 212 PRO A C 1
ATOM 1676 O O . PRO A 1 212 ? 9.646 -0.431 -16.833 1.00 93.25 212 PRO A O 1
ATOM 1679 N N . GLY A 1 213 ? 11.753 -0.108 -16.117 1.00 90.81 213 GLY A N 1
ATOM 1680 C CA . GLY A 1 213 ? 12.295 -1.312 -16.751 1.00 90.81 213 GLY A CA 1
ATOM 1681 C C . GLY A 1 213 ? 11.763 -2.607 -16.133 1.00 90.81 213 GLY A C 1
ATOM 1682 O O . GLY A 1 213 ? 11.590 -3.593 -16.843 1.00 90.81 213 GLY A O 1
ATOM 1683 N N . LEU A 1 214 ? 11.462 -2.603 -14.832 1.00 89.88 214 LEU A N 1
ATOM 1684 C CA . LEU A 1 214 ? 10.845 -3.733 -14.140 1.00 89.88 214 LEU A CA 1
ATOM 1685 C C . LEU A 1 214 ? 9.409 -3.976 -14.628 1.00 89.88 214 LEU A C 1
ATOM 1687 O O . LEU A 1 214 ? 9.067 -5.087 -15.027 1.00 89.88 214 LEU A O 1
ATOM 1691 N N . VAL A 1 215 ? 8.596 -2.920 -14.689 1.00 90.94 215 VAL A N 1
ATOM 1692 C CA . VAL A 1 215 ? 7.227 -2.968 -15.221 1.00 90.94 215 VAL A CA 1
ATOM 1693 C C . VAL A 1 215 ? 7.208 -3.429 -16.681 1.00 90.94 215 VAL A C 1
ATOM 1695 O O . VAL A 1 215 ? 6.364 -4.239 -17.048 1.00 90.94 215 VAL A O 1
ATOM 1698 N N . ASP A 1 216 ? 8.162 -2.985 -17.504 1.00 89.81 216 ASP A N 1
ATOM 1699 C CA . ASP A 1 216 ? 8.259 -3.400 -18.911 1.00 89.81 216 ASP A CA 1
ATOM 1700 C C . ASP A 1 216 ? 8.748 -4.854 -19.108 1.00 89.81 216 ASP A C 1
ATOM 1702 O O . ASP A 1 216 ? 8.618 -5.387 -20.211 1.00 89.81 216 ASP A O 1
ATOM 1706 N N . THR A 1 217 ? 9.333 -5.500 -18.086 1.00 87.69 217 THR A N 1
ATOM 1707 C CA . THR A 1 217 ? 9.950 -6.841 -18.211 1.00 87.69 217 THR A CA 1
ATOM 1708 C C . THR A 1 217 ? 9.233 -7.950 -17.449 1.00 87.69 217 THR A C 1
ATOM 1710 O O . THR A 1 217 ? 9.057 -9.029 -18.014 1.00 87.69 217 THR A O 1
ATOM 1713 N N . ILE A 1 218 ? 8.820 -7.704 -16.203 1.00 86.69 218 ILE A N 1
ATOM 1714 C CA . ILE A 1 218 ? 8.077 -8.663 -15.362 1.00 86.69 218 ILE A CA 1
ATOM 1715 C C . ILE A 1 218 ? 6.676 -8.167 -14.982 1.00 86.69 218 ILE A C 1
ATOM 1717 O O . ILE A 1 218 ? 5.832 -8.965 -14.585 1.00 86.69 218 ILE A O 1
ATOM 1721 N N . GLY A 1 219 ? 6.409 -6.869 -15.140 1.00 88.62 219 GLY A N 1
ATOM 1722 C CA . GLY A 1 219 ? 5.137 -6.257 -14.769 1.00 88.62 219 GLY A CA 1
ATOM 1723 C C . GLY A 1 219 ? 5.020 -5.912 -13.285 1.00 88.62 219 GLY A C 1
ATOM 1724 O O . GLY A 1 219 ? 5.844 -6.286 -12.450 1.00 88.62 219 GLY A O 1
ATOM 1725 N N . VAL A 1 220 ? 3.967 -5.164 -12.967 1.00 89.38 220 VAL A N 1
ATOM 1726 C CA . VAL A 1 220 ? 3.508 -4.893 -11.603 1.00 89.38 220 VAL A CA 1
ATOM 1727 C C . VAL A 1 220 ? 1.995 -5.067 -11.590 1.00 89.38 220 VAL A C 1
ATOM 1729 O O . VAL A 1 220 ? 1.308 -4.657 -12.526 1.00 89.38 220 VAL A O 1
ATOM 1732 N N . THR A 1 221 ? 1.490 -5.653 -10.513 1.00 89.94 221 THR A N 1
ATOM 1733 C CA . THR A 1 221 ? 0.068 -5.812 -10.225 1.00 89.94 221 THR A CA 1
ATOM 1734 C C . THR A 1 221 ? -0.291 -4.923 -9.042 1.00 89.94 221 THR A C 1
ATOM 1736 O O . THR A 1 221 ? 0.295 -5.058 -7.965 1.00 89.94 221 THR A O 1
ATOM 1739 N N . THR A 1 222 ? -1.257 -4.024 -9.223 1.00 89.38 222 THR A N 1
ATOM 1740 C CA . THR A 1 222 ? -1.770 -3.154 -8.158 1.00 89.38 222 THR A CA 1
ATOM 1741 C C . THR A 1 222 ? -3.187 -3.539 -7.749 1.00 89.38 222 THR A C 1
ATOM 1743 O O . THR A 1 222 ? -4.034 -3.828 -8.589 1.00 89.38 222 THR A O 1
ATOM 1746 N N . GLN A 1 223 ? -3.474 -3.518 -6.449 1.00 88.50 223 GLN A N 1
ATOM 1747 C CA . GLN A 1 223 ? -4.818 -3.729 -5.909 1.00 88.50 223 GLN A CA 1
ATOM 1748 C C . GLN A 1 223 ? -5.183 -2.582 -4.977 1.00 88.50 223 GLN A C 1
ATOM 1750 O O . GLN A 1 223 ? -4.460 -2.319 -4.024 1.00 88.50 223 GLN A O 1
ATOM 1755 N N . HIS A 1 224 ? -6.323 -1.943 -5.222 1.00 85.19 224 HIS A N 1
ATOM 1756 C CA . HIS A 1 224 ? -6.851 -0.868 -4.386 1.00 85.19 224 HIS A CA 1
ATOM 1757 C C . HIS A 1 224 ? -7.882 -1.406 -3.375 1.00 85.19 224 HIS A C 1
ATOM 1759 O O . HIS A 1 224 ? -8.784 -2.15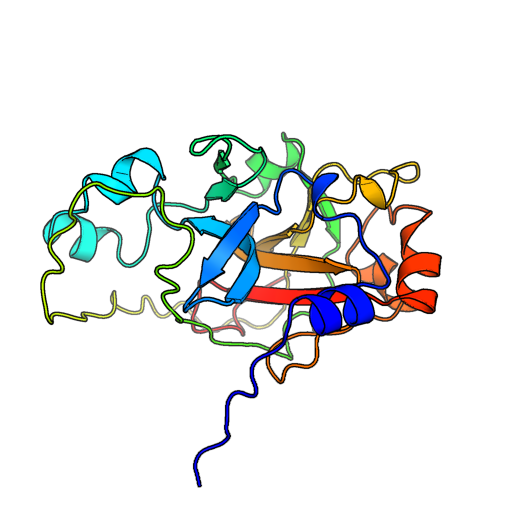8 -3.745 1.00 85.19 224 HIS A O 1
ATOM 1765 N N . ILE A 1 225 ? -7.779 -0.989 -2.108 1.00 85.75 225 ILE A N 1
ATOM 1766 C CA . ILE A 1 225 ? -8.694 -1.324 -1.010 1.00 85.75 225 ILE A CA 1
ATOM 1767 C C . ILE A 1 225 ? -9.223 -0.022 -0.392 1.00 85.75 225 ILE A C 1
ATOM 1769 O O . ILE A 1 225 ? -8.489 0.726 0.255 1.00 85.75 225 ILE A O 1
ATOM 1773 N N . TYR A 1 226 ? -10.519 0.241 -0.565 1.00 82.12 226 TYR A N 1
ATOM 1774 C CA . TYR A 1 226 ? -11.185 1.458 -0.090 1.00 82.12 226 TYR A CA 1
ATOM 1775 C C . TYR A 1 226 ? -12.028 1.206 1.162 1.00 82.12 226 TYR A C 1
ATOM 1777 O O . TYR A 1 226 ? -12.674 0.167 1.292 1.00 82.12 226 TYR A O 1
ATOM 1785 N N . PHE A 1 227 ? -12.074 2.184 2.070 1.00 79.31 227 PHE A N 1
ATOM 1786 C CA . PHE A 1 227 ? -12.840 2.080 3.324 1.00 79.31 227 PHE A CA 1
ATOM 1787 C C . PHE A 1 227 ? -14.282 2.582 3.200 1.00 79.31 227 PHE A C 1
ATOM 1789 O O . PHE A 1 227 ? -15.117 2.316 4.064 1.00 79.31 227 PHE A O 1
ATOM 1796 N N . ASN A 1 228 ? -14.581 3.302 2.119 1.00 65.69 228 ASN A N 1
ATOM 1797 C CA . ASN A 1 228 ? -15.880 3.901 1.850 1.00 65.69 228 ASN A CA 1
ATOM 1798 C C . ASN A 1 228 ? -16.598 3.141 0.728 1.00 65.69 228 ASN A C 1
ATOM 1800 O O . ASN A 1 228 ? -16.020 2.899 -0.325 1.00 65.69 228 ASN A O 1
ATOM 1804 N N . ALA A 1 229 ? -17.880 2.816 0.928 1.00 52.72 229 ALA A N 1
ATOM 1805 C CA . ALA A 1 229 ? -18.708 2.174 -0.101 1.00 52.72 229 ALA A CA 1
ATOM 1806 C C . ALA A 1 229 ? -19.021 3.106 -1.292 1.00 52.72 229 ALA A C 1
ATOM 1808 O O . ALA A 1 229 ? -19.203 2.643 -2.416 1.00 52.72 229 ALA A O 1
ATOM 1809 N N . ASP A 1 230 ? -19.056 4.423 -1.056 1.00 51.31 230 ASP A N 1
ATOM 1810 C CA . ASP A 1 230 ? -19.199 5.442 -2.099 1.00 51.31 230 ASP A CA 1
ATOM 1811 C C . ASP A 1 230 ? -17.822 5.806 -2.681 1.00 51.31 230 ASP A C 1
ATOM 1813 O O . ASP A 1 230 ? -17.221 6.830 -2.356 1.00 51.31 230 ASP A O 1
ATOM 1817 N N . LEU A 1 231 ? -17.339 4.950 -3.576 1.00 48.47 231 LEU A N 1
ATOM 1818 C CA . LEU A 1 231 ? -16.036 5.047 -4.250 1.00 48.47 231 LEU A CA 1
ATOM 1819 C C . LEU A 1 231 ? -15.869 6.328 -5.089 1.00 48.47 231 LEU A C 1
ATOM 1821 O O . LEU A 1 231 ? -14.759 6.780 -5.342 1.00 48.47 231 LEU A O 1
ATOM 1825 N N . PHE A 1 232 ? -16.983 6.961 -5.461 1.00 45.81 232 PHE A N 1
ATOM 1826 C CA . PHE A 1 232 ? -17.025 8.243 -6.168 1.00 45.81 232 PHE A CA 1
ATOM 1827 C C . PHE A 1 232 ? -16.752 9.471 -5.269 1.00 45.81 232 PHE A C 1
ATOM 1829 O O . PHE A 1 232 ? -16.768 10.590 -5.772 1.00 45.81 232 PHE A O 1
ATOM 1836 N N . ASN A 1 233 ? -16.516 9.291 -3.960 1.00 43.41 233 ASN A N 1
ATOM 1837 C CA . ASN A 1 233 ? -16.221 10.371 -2.998 1.00 43.41 233 ASN A CA 1
ATOM 1838 C C . ASN A 1 233 ? -14.714 10.541 -2.709 1.00 43.41 233 ASN A C 1
ATOM 1840 O O . ASN A 1 233 ? -14.333 11.033 -1.650 1.00 43.41 233 ASN A O 1
ATOM 1844 N N . VAL A 1 234 ? -13.862 10.119 -3.635 1.00 45.34 234 VAL A N 1
ATOM 1845 C CA . VAL A 1 234 ? -12.391 10.084 -3.579 1.00 45.34 234 VAL A CA 1
ATOM 1846 C C . VAL A 1 234 ? -11.957 11.350 -4.381 1.00 45.34 234 VAL A C 1
ATOM 1848 O O . VAL A 1 234 ? -12.142 11.322 -5.592 1.00 45.34 234 VAL A O 1
ATOM 1851 N N . ILE A 1 235 ? -11.553 12.500 -3.748 1.00 46.62 235 ILE A N 1
ATOM 1852 C CA . ILE A 1 235 ? -11.628 13.939 -4.248 1.00 46.62 235 ILE A CA 1
ATOM 1853 C C . ILE A 1 235 ? -10.379 14.893 -4.116 1.00 46.62 235 ILE A C 1
ATOM 1855 O O . ILE A 1 235 ? -9.929 15.164 -3.004 1.00 46.62 235 ILE A O 1
ATOM 1859 N N . CYS A 1 236 ? -9.884 15.496 -5.227 1.00 37.59 236 CYS A N 1
ATOM 1860 C CA . CYS A 1 236 ? -9.057 16.726 -5.397 1.00 37.59 236 CYS A CA 1
ATOM 1861 C C . CYS A 1 236 ? -9.722 17.619 -6.477 1.00 37.59 236 CYS A C 1
ATOM 1863 O O . CYS A 1 236 ? -9.424 18.834 -6.489 1.00 37.59 236 CYS A O 1
#